Protein AF-A0A8S2ACT7-F1 (afdb_monomer_lite)

InterPro domains:
  IPR013120 Fatty acyl-CoA reductase-like, NAD-binding domain [PF07993] (32-99)
  IPR026055 Fatty acyl-CoA reductase [PTHR11011] (48-212)

Radius of gyration: 24.71 Å; chains: 1; bounding box: 54×41×82 Å

Foldseek 3Di:
DDDDPPNPDPDDPVVVVVVLVVLLVVCVVVVHDLVRSLVVLLVVLCPPPPPHADPPNDDDQDDVSCVLCCQLQQNAQAEEAAQADWDFDDTVSNVVSVVVSVCVVCPVPPDDDDDDDGDCVPHTDGNVCVQVVSQVCCCVVGDADPVRDGDHGDRHHYQNDPVSVVVCCCVPQVVVLVVLVVVCVVVVNPCVVVSVVSVVVSVVVVVVVVVD

Organism: Arabidopsis arenosa (NCBI:txid38785)

Secondary structure (DSSP, 8-state):
-PPPTT------HHHHHHHHHHHHHHHHHTT--HHHHHHHHHHHHTTTSSS-PPTT-SSS--THHHHHHHHHTT---EEE--SS-EE----HHHHHHHHHHHHHHTTT-SS-------STTTS-EEGGGHHHHHHHHHHHS--B-TTSPBPPP-PPEEE-SHHHHHHHHIIIIIHHHHHHHHHHHHTTTTTHHHHHHHHHHHHHHHHHHHT-

Structure (mmCIF, N/CA/C/O backbone):
data_AF-A0A8S2ACT7-F1
#
_entry.id   AF-A0A8S2ACT7-F1
#
loop_
_atom_site.group_PDB
_atom_site.id
_atom_site.type_symbol
_atom_site.label_atom_id
_atom_site.label_alt_id
_atom_site.label_comp_id
_atom_site.label_asym_id
_atom_site.label_entity_id
_atom_site.label_seq_id
_atom_site.pdbx_PDB_ins_code
_atom_site.Cartn_x
_atom_site.Cartn_y
_atom_site.Cartn_z
_atom_site.occupancy
_atom_site.B_iso_or_equiv
_atom_site.auth_seq_id
_atom_site.auth_comp_id
_atom_site.auth_asym_id
_atom_site.auth_atom_id
_atom_site.pdbx_PDB_model_num
ATOM 1 N N . MET A 1 1 ? 7.758 -26.211 -8.066 1.00 33.81 1 MET A N 1
ATOM 2 C CA . MET A 1 1 ? 6.866 -26.086 -9.235 1.00 33.81 1 MET A CA 1
ATOM 3 C C . MET A 1 1 ? 5.454 -26.239 -8.686 1.00 33.81 1 MET A C 1
ATOM 5 O O . MET A 1 1 ? 5.107 -27.336 -8.277 1.00 33.81 1 MET A O 1
ATOM 9 N N . GLY A 1 2 ? 4.752 -25.132 -8.438 1.00 33.03 2 GLY A N 1
ATOM 10 C CA . GLY A 1 2 ? 3.457 -25.137 -7.747 1.00 33.03 2 GLY A CA 1
ATOM 11 C C . GLY A 1 2 ? 2.327 -25.006 -8.756 1.00 33.03 2 GLY A C 1
ATOM 12 O O . GLY A 1 2 ? 2.261 -23.999 -9.454 1.00 33.03 2 GLY A O 1
ATOM 13 N N . GLU A 1 3 ? 1.473 -26.019 -8.852 1.00 30.95 3 GLU A N 1
ATOM 14 C CA . GLU A 1 3 ? 0.255 -25.952 -9.659 1.00 30.95 3 GLU A CA 1
ATOM 15 C C . GLU A 1 3 ? -0.737 -24.962 -9.035 1.00 30.95 3 GLU A C 1
ATOM 17 O O . GLU A 1 3 ? -0.930 -24.926 -7.816 1.00 30.95 3 GLU A O 1
ATOM 22 N N . THR A 1 4 ? -1.362 -24.130 -9.871 1.00 38.31 4 THR A N 1
ATOM 23 C CA . THR A 1 4 ? -2.418 -23.216 -9.429 1.00 38.31 4 THR A CA 1
ATOM 24 C C . THR A 1 4 ? -3.754 -23.960 -9.336 1.00 38.31 4 THR A C 1
ATOM 26 O O . THR A 1 4 ? -4.055 -24.843 -10.138 1.00 38.31 4 THR A O 1
ATOM 29 N N . LEU A 1 5 ? -4.586 -23.570 -8.364 1.00 36.56 5 LEU A N 1
ATOM 30 C CA . LEU A 1 5 ? -5.845 -24.236 -7.984 1.00 36.56 5 LEU A CA 1
ATOM 31 C C . LEU A 1 5 ? -6.911 -24.347 -9.095 1.00 36.56 5 LEU A C 1
ATOM 33 O O . LEU A 1 5 ? -7.912 -25.025 -8.888 1.00 36.56 5 LEU A O 1
ATOM 37 N N . ASN A 1 6 ? -6.709 -23.722 -10.259 1.00 40.00 6 ASN A N 1
ATOM 38 C CA . ASN A 1 6 ? -7.696 -23.678 -11.342 1.00 40.00 6 ASN A CA 1
ATOM 39 C C . ASN A 1 6 ? -7.199 -24.289 -12.667 1.00 40.00 6 ASN A C 1
ATOM 41 O O . ASN A 1 6 ? -7.844 -24.090 -13.693 1.00 40.00 6 ASN A O 1
ATOM 45 N N . GLY A 1 7 ? -6.056 -24.987 -12.689 1.00 38.34 7 GLY A N 1
ATOM 46 C CA . GLY A 1 7 ? -5.550 -25.638 -13.910 1.00 38.34 7 GLY A CA 1
ATOM 47 C C . GLY A 1 7 ? -5.117 -24.675 -15.026 1.00 38.34 7 GLY A C 1
ATOM 48 O O . GLY A 1 7 ? -4.840 -25.111 -16.141 1.00 38.34 7 GLY A O 1
ATOM 49 N N . ALA A 1 8 ? -5.036 -23.372 -14.744 1.00 42.50 8 ALA A N 1
ATOM 50 C CA . ALA A 1 8 ? -4.388 -22.416 -15.629 1.00 42.50 8 ALA A CA 1
ATOM 51 C C . ALA A 1 8 ? -2.869 -22.545 -15.453 1.00 42.50 8 ALA A C 1
ATOM 53 O O . ALA A 1 8 ? -2.352 -22.425 -14.338 1.00 42.50 8 ALA A O 1
ATOM 54 N N . ILE A 1 9 ? -2.164 -22.800 -16.557 1.00 44.06 9 ILE A N 1
ATOM 55 C CA . ILE A 1 9 ? -0.700 -22.811 -16.593 1.00 44.06 9 ILE A CA 1
ATOM 56 C C . ILE A 1 9 ? -0.255 -21.408 -16.164 1.00 44.06 9 ILE A C 1
ATOM 58 O O . ILE A 1 9 ? -0.590 -20.420 -16.816 1.00 44.06 9 ILE A O 1
ATOM 62 N N . GLY A 1 10 ? 0.398 -21.316 -15.003 1.00 46.50 10 GLY A N 1
ATOM 63 C CA . GLY A 1 10 ? 0.971 -20.060 -14.525 1.00 46.50 10 GLY A CA 1
ATOM 64 C C . GLY A 1 10 ? 2.044 -19.546 -15.486 1.00 46.50 10 GLY A C 1
ATOM 65 O O . GLY A 1 10 ? 2.438 -20.242 -16.417 1.00 46.50 10 GLY A O 1
ATOM 66 N N . LEU A 1 11 ? 2.537 -18.331 -15.249 1.00 46.66 11 LEU A N 1
ATOM 67 C CA . LEU A 1 11 ? 3.648 -17.768 -16.017 1.00 46.66 11 LEU A CA 1
ATOM 68 C C . LEU A 1 11 ? 4.866 -18.715 -15.966 1.00 46.66 11 LEU A C 1
ATOM 70 O O . LEU A 1 11 ? 5.521 -18.832 -14.929 1.00 46.66 11 LEU A O 1
ATOM 74 N N . ASP A 1 12 ? 5.164 -19.394 -17.075 1.00 58.91 12 ASP A N 1
ATOM 75 C CA . ASP A 1 12 ? 6.364 -20.217 -17.219 1.00 58.91 12 ASP A CA 1
ATOM 76 C C . ASP A 1 12 ? 7.504 -19.333 -17.726 1.00 58.91 12 ASP A C 1
ATOM 78 O O . ASP A 1 12 ? 7.608 -19.015 -18.911 1.00 58.91 12 ASP A O 1
ATOM 82 N N . ILE A 1 13 ? 8.372 -18.926 -16.799 1.00 52.50 13 ILE A N 1
ATOM 83 C CA . ILE A 1 13 ? 9.522 -18.060 -17.082 1.00 52.50 13 ILE A CA 1
ATOM 84 C C . ILE A 1 13 ? 10.432 -18.672 -18.155 1.00 52.50 13 ILE A C 1
ATOM 86 O O . ILE A 1 13 ? 10.977 -17.934 -18.973 1.00 52.50 13 ILE A O 1
ATOM 90 N N . ASN A 1 14 ? 10.585 -19.999 -18.194 1.00 57.84 14 ASN A N 1
ATOM 91 C CA . ASN A 1 14 ? 11.432 -20.652 -19.191 1.00 57.84 14 ASN A CA 1
ATOM 92 C C . ASN A 1 14 ? 10.778 -20.606 -20.574 1.00 57.84 14 ASN A C 1
ATOM 94 O O . ASN A 1 14 ? 11.461 -20.389 -21.576 1.00 57.84 14 ASN A O 1
ATOM 98 N N . GLN A 1 15 ? 9.456 -20.771 -20.635 1.00 63.03 15 GLN A N 1
ATOM 99 C CA . GLN A 1 15 ? 8.698 -20.626 -21.873 1.00 63.03 15 GLN A CA 1
ATOM 100 C C . GLN A 1 15 ? 8.729 -19.181 -22.384 1.00 63.03 15 GLN A C 1
ATOM 102 O O . GLN A 1 15 ? 8.994 -18.961 -23.563 1.00 63.03 15 GLN A O 1
ATOM 107 N N . GLU A 1 16 ? 8.539 -18.196 -21.507 1.00 58.12 16 GLU A N 1
ATOM 108 C CA . GLU A 1 16 ? 8.626 -16.774 -21.856 1.00 58.12 16 GLU A CA 1
ATOM 109 C C . GLU A 1 16 ? 10.036 -16.395 -22.327 1.00 58.12 16 GLU A C 1
ATOM 111 O O . GLU A 1 16 ? 10.191 -15.770 -23.374 1.00 58.12 16 GLU A O 1
ATOM 116 N N . GLN A 1 17 ? 11.088 -16.842 -21.629 1.00 60.53 17 GLN A N 1
ATOM 117 C CA . GLN A 1 17 ? 12.476 -16.641 -22.063 1.00 60.53 17 GLN A CA 1
ATOM 118 C C . GLN A 1 17 ? 12.753 -17.276 -23.427 1.00 60.53 17 GLN A C 1
ATOM 120 O O . GLN A 1 17 ? 13.429 -16.667 -24.262 1.00 60.53 17 GLN A O 1
ATOM 125 N N . LYS A 1 18 ? 12.218 -18.476 -23.679 1.00 69.75 18 LYS A N 1
ATOM 126 C CA . LYS A 1 18 ? 12.329 -19.143 -24.977 1.00 69.75 18 LYS A CA 1
ATOM 127 C C . LYS A 1 18 ? 11.644 -18.330 -26.078 1.00 69.75 18 LYS A C 1
ATOM 129 O O . LYS A 1 18 ? 12.279 -18.056 -27.089 1.00 69.75 18 LYS A O 1
ATOM 134 N N . LEU A 1 19 ? 10.411 -17.873 -25.861 1.00 68.06 19 LEU A N 1
ATOM 135 C CA . LEU A 1 19 ? 9.659 -17.062 -26.827 1.00 68.06 19 LEU A CA 1
ATOM 136 C C . LEU A 1 19 ? 10.341 -15.718 -27.119 1.00 68.06 19 LEU A C 1
ATOM 138 O O . LEU A 1 19 ? 10.434 -15.304 -28.274 1.00 68.06 19 LEU A O 1
ATOM 142 N N . VAL A 1 20 ? 10.868 -15.056 -26.086 1.00 69.69 20 VAL A N 1
ATOM 143 C CA . VAL A 1 20 ? 11.649 -13.816 -26.209 1.00 69.69 20 VAL A CA 1
ATOM 144 C C . VAL A 1 20 ? 12.922 -14.056 -27.026 1.00 69.69 20 VAL A C 1
ATOM 146 O O . VAL A 1 20 ? 13.238 -13.268 -27.918 1.00 69.69 20 VAL A O 1
ATOM 149 N N . SER A 1 21 ? 13.628 -15.160 -26.771 1.00 67.38 21 SER A N 1
ATOM 150 C CA . SER A 1 21 ? 14.865 -15.518 -27.480 1.00 67.38 21 SER A CA 1
ATOM 151 C C . SER A 1 21 ? 14.605 -15.896 -28.939 1.00 67.38 21 SER A C 1
ATOM 153 O O . SER A 1 21 ? 15.347 -15.483 -29.830 1.00 67.38 21 SER A O 1
ATOM 155 N N . GLU A 1 22 ? 13.526 -16.631 -29.208 1.00 78.88 22 GLU A N 1
ATOM 156 C CA . GLU A 1 22 ? 13.071 -16.964 -30.561 1.00 78.88 22 GLU A CA 1
ATOM 157 C C . GLU A 1 22 ? 12.669 -15.704 -31.328 1.00 78.88 22 GLU A C 1
ATOM 159 O O . GLU A 1 22 ? 13.089 -15.517 -32.470 1.00 78.88 22 GLU A O 1
ATOM 164 N N . LYS A 1 23 ? 11.919 -14.794 -30.695 1.00 75.25 23 LYS A N 1
ATOM 165 C CA . LYS A 1 23 ? 11.520 -13.528 -31.315 1.00 75.25 23 LYS A C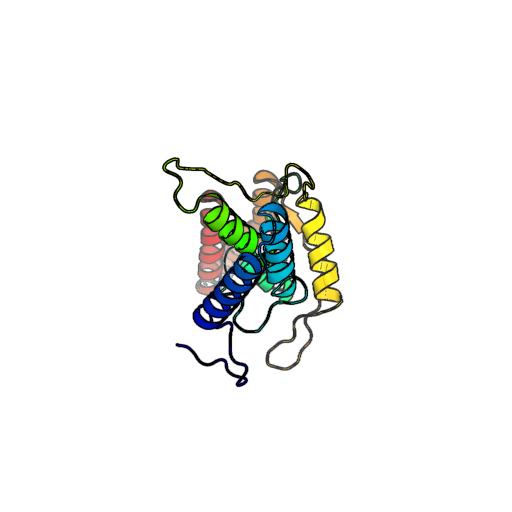A 1
ATOM 166 C C . LYS A 1 23 ? 12.726 -12.645 -31.623 1.00 75.25 23 LYS A C 1
ATOM 168 O O . LYS A 1 23 ? 12.796 -12.084 -32.716 1.00 75.25 23 LYS A O 1
ATOM 173 N N . LEU A 1 24 ? 13.683 -12.556 -30.701 1.00 75.62 24 LEU A N 1
ATOM 174 C CA . LEU A 1 24 ? 14.936 -11.834 -30.907 1.00 75.62 24 LEU A CA 1
ATOM 175 C C . LEU A 1 24 ? 15.740 -12.438 -32.067 1.00 75.62 24 LEU A C 1
ATOM 177 O O . LEU A 1 24 ? 16.156 -11.705 -32.962 1.00 75.62 24 LEU A O 1
ATOM 181 N N . SER A 1 25 ? 15.877 -13.765 -32.100 1.00 78.75 25 SER A N 1
ATOM 182 C CA . SER A 1 25 ? 16.589 -14.484 -33.166 1.00 78.75 25 SER A CA 1
ATOM 183 C C . SER A 1 25 ? 15.931 -14.280 -34.531 1.00 78.75 25 SER A C 1
ATOM 185 O O . SER A 1 25 ? 16.618 -14.057 -35.523 1.00 78.75 25 SER A O 1
ATOM 187 N N . GLN A 1 26 ? 14.595 -14.290 -34.595 1.00 82.12 26 GLN A N 1
ATOM 188 C CA . GLN A 1 26 ? 13.848 -13.996 -35.822 1.00 82.12 26 GLN A CA 1
ATOM 189 C C . GLN A 1 26 ? 14.099 -12.570 -36.317 1.00 82.12 26 GLN A C 1
ATOM 191 O O . GLN A 1 26 ? 14.347 -12.367 -37.502 1.00 82.12 26 GLN A O 1
ATOM 196 N N . LEU A 1 27 ? 14.052 -11.586 -35.415 1.00 76.88 27 LEU A N 1
ATOM 197 C CA . LEU A 1 27 ? 14.277 -10.183 -35.762 1.00 76.88 27 LEU A CA 1
ATOM 198 C C . LEU A 1 27 ? 15.715 -9.947 -36.257 1.00 76.88 27 LEU A C 1
ATOM 200 O O . LEU A 1 27 ? 15.925 -9.222 -37.232 1.00 76.88 27 LEU A O 1
ATOM 204 N N . GLN A 1 28 ? 16.693 -10.616 -35.644 1.00 78.44 28 GLN A N 1
ATOM 205 C CA . GLN A 1 28 ? 18.084 -10.614 -36.101 1.00 78.44 28 GLN A CA 1
ATOM 206 C C . GLN A 1 28 ? 18.239 -11.292 -37.471 1.00 78.44 28 GLN A C 1
ATOM 208 O O . GLN A 1 28 ? 18.908 -10.745 -38.346 1.00 78.44 28 GLN A O 1
ATOM 213 N N . ALA A 1 29 ? 17.574 -12.430 -37.699 1.00 83.44 29 ALA A N 1
ATOM 214 C CA . ALA A 1 29 ? 17.610 -13.152 -38.973 1.00 83.44 29 ALA A CA 1
ATOM 215 C C . ALA A 1 29 ? 16.989 -12.358 -40.136 1.00 83.44 29 ALA A C 1
ATOM 217 O O . ALA A 1 29 ? 17.409 -12.511 -41.279 1.00 83.44 29 ALA A O 1
ATOM 218 N N . THR A 1 30 ? 16.033 -11.468 -39.857 1.00 81.81 30 THR A N 1
ATOM 219 C CA . THR A 1 30 ? 15.48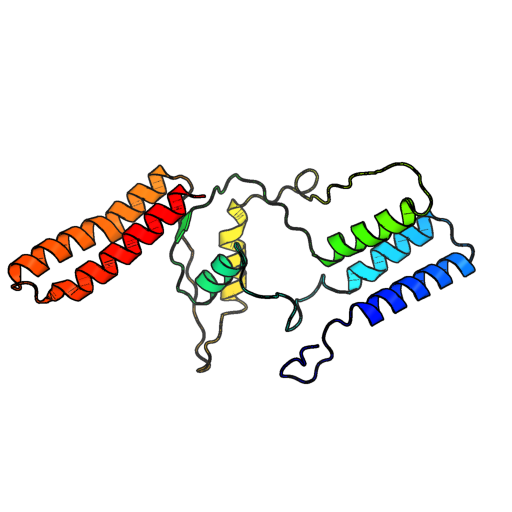3 -10.536 -40.856 1.00 81.81 30 THR A CA 1
ATOM 220 C C . THR A 1 30 ? 16.395 -9.350 -41.191 1.00 81.81 30 THR A C 1
ATOM 222 O O . THR A 1 30 ? 16.015 -8.513 -42.005 1.00 81.81 30 THR A O 1
ATOM 225 N N . GLY A 1 31 ? 17.583 -9.247 -40.581 1.00 81.25 31 GLY A N 1
ATOM 226 C CA . GLY A 1 31 ? 18.493 -8.117 -40.790 1.00 81.25 31 GLY A CA 1
ATOM 227 C C . GLY A 1 31 ? 17.929 -6.790 -40.274 1.00 81.25 31 GLY A C 1
ATOM 228 O O . GLY A 1 31 ? 18.289 -5.729 -40.781 1.00 81.25 31 GLY A O 1
ATOM 229 N N . ALA A 1 32 ? 17.009 -6.839 -39.304 1.00 80.25 32 ALA A N 1
ATOM 230 C CA . ALA A 1 32 ? 16.376 -5.646 -38.763 1.00 80.25 32 ALA A CA 1
ATOM 231 C C . ALA A 1 32 ? 17.415 -4.745 -38.081 1.00 80.25 32 ALA A C 1
ATOM 233 O O . ALA A 1 32 ? 18.325 -5.219 -37.398 1.00 80.25 32 ALA A O 1
ATOM 234 N N . LEU A 1 33 ? 17.257 -3.429 -38.238 1.00 83.75 33 LEU A N 1
ATOM 235 C CA . LEU A 1 33 ? 18.121 -2.458 -37.573 1.00 83.75 33 LEU A CA 1
ATOM 236 C C . LEU A 1 33 ? 18.007 -2.606 -36.040 1.00 83.75 33 LEU A C 1
ATOM 238 O O . LEU A 1 33 ? 16.913 -2.887 -35.539 1.00 83.75 33 LEU A O 1
ATOM 242 N N . PRO A 1 34 ? 19.085 -2.364 -35.269 1.00 74.06 34 PRO A N 1
ATOM 243 C CA . PRO A 1 34 ? 19.072 -2.482 -33.804 1.00 74.06 34 PRO A CA 1
ATOM 244 C C . PRO A 1 34 ? 17.948 -1.684 -33.123 1.00 74.06 34 PRO A C 1
ATOM 246 O O . PRO A 1 34 ? 17.371 -2.119 -32.123 1.00 74.06 34 PRO A O 1
ATOM 249 N N . GLU A 1 35 ? 17.586 -0.538 -33.697 1.00 71.19 35 GLU A N 1
ATOM 250 C CA . GLU A 1 35 ? 16.484 0.317 -33.249 1.00 71.19 35 GLU A CA 1
ATOM 251 C C . GLU A 1 35 ? 15.116 -0.360 -33.434 1.00 71.19 35 GLU A C 1
ATOM 253 O O . GLU A 1 35 ? 14.273 -0.327 -32.538 1.00 71.19 35 GLU A O 1
ATOM 258 N N . THR A 1 36 ? 14.918 -1.051 -34.560 1.00 76.75 36 THR A N 1
ATOM 259 C CA . THR A 1 36 ? 13.708 -1.825 -34.867 1.00 76.75 36 THR A CA 1
ATOM 260 C C . THR A 1 36 ? 13.580 -3.045 -33.960 1.00 76.75 36 THR A C 1
ATOM 262 O O . THR A 1 36 ? 12.490 -3.325 -33.461 1.00 76.75 36 THR A O 1
ATOM 265 N N . ILE A 1 37 ? 14.692 -3.737 -33.689 1.00 74.75 37 ILE A N 1
ATOM 266 C CA . ILE A 1 37 ? 14.736 -4.851 -32.731 1.00 74.75 37 ILE A CA 1
ATOM 267 C C . ILE A 1 37 ? 14.347 -4.346 -31.338 1.00 74.75 37 ILE A C 1
ATOM 269 O O . ILE A 1 37 ? 13.475 -4.915 -30.685 1.00 74.75 37 ILE A O 1
ATOM 273 N N . THR A 1 38 ? 14.933 -3.227 -30.912 1.00 68.25 38 THR A N 1
ATOM 274 C CA . THR A 1 38 ? 14.641 -2.601 -29.618 1.00 68.25 38 THR A CA 1
ATOM 275 C C . THR A 1 38 ? 13.169 -2.213 -29.491 1.00 68.25 38 THR A C 1
ATOM 277 O O . THR A 1 38 ? 12.555 -2.464 -28.454 1.00 68.25 38 THR A O 1
ATOM 280 N N . GLN A 1 39 ? 12.579 -1.624 -30.533 1.00 69.75 39 GLN A N 1
ATOM 281 C CA . GLN A 1 39 ? 11.171 -1.230 -30.526 1.00 69.75 39 GLN A CA 1
ATOM 282 C C . GLN A 1 39 ? 10.235 -2.447 -30.487 1.00 69.75 39 GLN A C 1
ATOM 284 O O . GLN A 1 39 ? 9.325 -2.492 -29.663 1.00 69.75 39 GLN A O 1
ATOM 289 N N . ALA A 1 40 ? 10.499 -3.472 -31.299 1.00 71.94 40 ALA A N 1
ATOM 290 C CA . ALA A 1 40 ? 9.688 -4.688 -31.332 1.00 71.94 40 ALA A CA 1
ATOM 291 C C . ALA A 1 40 ? 9.722 -5.462 -30.001 1.00 71.94 40 ALA A C 1
ATOM 293 O O . ALA A 1 40 ? 8.707 -6.018 -29.582 1.00 71.94 40 ALA A O 1
ATOM 294 N N . MET A 1 41 ? 10.868 -5.474 -29.314 1.00 67.00 41 MET A N 1
ATOM 295 C CA . MET A 1 41 ? 11.017 -6.116 -28.002 1.00 67.00 41 MET A CA 1
ATOM 296 C C . MET A 1 41 ? 10.288 -5.347 -26.893 1.00 67.00 41 MET A C 1
ATOM 298 O O . MET A 1 41 ? 9.671 -5.966 -26.027 1.00 67.00 41 MET A O 1
ATOM 302 N N . LYS A 1 42 ? 10.280 -4.007 -26.945 1.00 62.41 42 LYS A N 1
ATOM 303 C CA . LYS A 1 42 ? 9.463 -3.173 -26.044 1.00 62.41 42 LYS A CA 1
ATOM 304 C C . LYS A 1 42 ? 7.971 -3.447 -26.220 1.00 62.41 42 LYS A C 1
ATOM 306 O O . LYS A 1 42 ? 7.259 -3.624 -25.234 1.00 62.41 42 LYS A O 1
ATOM 311 N N . ASP A 1 43 ? 7.512 -3.517 -27.467 1.00 63.44 43 ASP A N 1
ATOM 312 C CA . ASP A 1 43 ? 6.108 -3.775 -27.796 1.00 63.44 43 ASP A CA 1
ATOM 313 C C . ASP A 1 43 ? 5.667 -5.192 -27.404 1.00 63.44 43 ASP A C 1
ATOM 315 O O . ASP A 1 43 ? 4.490 -5.410 -27.114 1.00 63.44 43 ASP A O 1
ATOM 319 N N . TYR A 1 44 ? 6.592 -6.158 -27.389 1.00 62.94 44 TYR A N 1
ATOM 320 C CA . TYR A 1 44 ? 6.299 -7.546 -27.042 1.00 62.94 44 TYR A CA 1
ATOM 321 C C . TYR A 1 44 ? 5.895 -7.700 -25.574 1.00 62.94 44 TYR A C 1
ATOM 323 O O . TYR A 1 44 ? 4.784 -8.158 -25.307 1.00 62.94 44 TYR A O 1
ATOM 331 N N . GLY A 1 45 ? 6.718 -7.277 -24.609 1.00 53.88 45 GLY A N 1
ATOM 332 C CA . GLY A 1 45 ? 6.322 -7.477 -23.212 1.00 53.88 45 GLY A CA 1
ATOM 333 C C . GLY A 1 45 ? 5.276 -6.481 -22.714 1.00 53.88 45 GLY A C 1
ATOM 334 O O . GLY A 1 45 ? 4.582 -6.801 -21.760 1.00 53.88 45 GLY A O 1
ATOM 335 N N . LEU A 1 46 ? 5.043 -5.351 -23.408 1.00 49.75 46 LEU A N 1
ATOM 336 C CA . LEU A 1 46 ? 3.882 -4.466 -23.166 1.00 49.75 46 LEU A CA 1
ATOM 337 C C . LEU A 1 46 ? 2.536 -5.213 -23.251 1.00 49.75 46 LEU A C 1
ATOM 339 O O . LEU A 1 46 ? 1.524 -4.747 -22.733 1.00 49.75 46 LEU A O 1
ATOM 343 N N . ARG A 1 47 ? 2.500 -6.363 -23.935 1.00 46.22 47 ARG A N 1
ATOM 344 C CA . ARG A 1 47 ? 1.288 -7.174 -24.099 1.00 46.22 47 ARG A CA 1
ATOM 345 C C . ARG A 1 47 ? 1.019 -8.118 -22.925 1.00 46.22 47 ARG A C 1
ATOM 347 O O . ARG A 1 47 ? -0.086 -8.648 -22.864 1.00 46.22 47 ARG A O 1
ATOM 354 N N . SER A 1 48 ? 1.980 -8.341 -22.025 1.00 48.84 48 SER A N 1
ATOM 355 C CA . SER A 1 48 ? 1.938 -9.479 -21.097 1.00 48.84 48 SER A CA 1
ATOM 356 C C . SER A 1 48 ? 1.238 -9.183 -19.759 1.00 48.84 48 SER A C 1
ATOM 358 O O . SER A 1 48 ? 0.577 -10.075 -19.235 1.00 48.84 48 SER A O 1
ATOM 360 N N . THR A 1 49 ? 1.285 -7.954 -19.204 1.00 50.53 49 THR A N 1
ATOM 361 C CA . THR A 1 49 ? 0.675 -7.694 -17.870 1.00 50.53 49 THR A CA 1
ATOM 362 C C . THR A 1 49 ? -0.047 -6.352 -17.689 1.00 50.53 49 THR A C 1
ATOM 364 O O . THR A 1 49 ? -0.747 -6.177 -16.693 1.00 50.53 49 THR A O 1
ATOM 367 N N . PHE A 1 50 ? 0.008 -5.436 -18.661 1.00 51.28 50 PHE A N 1
ATOM 368 C CA . PHE A 1 50 ? -0.629 -4.114 -18.571 1.00 51.28 50 PHE A CA 1
ATOM 369 C C . PHE A 1 50 ? -2.153 -4.120 -18.319 1.00 51.28 50 PHE A C 1
ATOM 371 O O . PHE A 1 50 ? -2.689 -3.133 -17.816 1.00 51.28 50 PHE A O 1
ATOM 378 N N . LYS A 1 51 ? -2.881 -5.189 -18.681 1.00 53.06 51 LYS A N 1
ATOM 379 C CA . LYS A 1 51 ? -4.355 -5.200 -18.620 1.00 53.06 51 LYS A CA 1
ATOM 380 C C . LYS A 1 51 ? -4.933 -5.624 -17.269 1.00 53.06 51 LYS A C 1
ATOM 382 O O . LYS A 1 51 ? -5.674 -4.835 -16.697 1.00 53.06 51 LYS A O 1
ATOM 387 N N . GLU A 1 52 ? -4.639 -6.825 -16.767 1.00 54.69 52 GLU A N 1
ATOM 388 C CA . GLU A 1 52 ? -5.102 -7.296 -15.449 1.00 54.69 52 GLU A CA 1
ATOM 389 C C . GLU A 1 52 ? -4.128 -8.345 -14.869 1.00 54.69 52 GLU A C 1
ATOM 391 O O . GLU A 1 52 ? -3.594 -9.158 -15.627 1.00 54.69 52 GLU A O 1
ATOM 396 N N . PRO A 1 53 ? -3.886 -8.355 -13.542 1.00 62.16 53 PRO A N 1
ATOM 397 C CA . PRO A 1 53 ? -3.055 -9.372 -12.901 1.00 62.16 53 PRO A CA 1
ATOM 398 C C . PRO A 1 53 ? -3.729 -10.751 -12.964 1.00 62.16 53 PRO A C 1
ATOM 400 O O . PRO A 1 53 ? -4.939 -10.869 -12.773 1.00 62.16 53 PRO A O 1
ATOM 403 N N . PHE A 1 54 ? -2.947 -11.808 -13.184 1.00 65.19 54 PHE A N 1
ATOM 404 C CA . PHE A 1 54 ? -3.431 -13.192 -13.188 1.00 65.19 54 PHE A CA 1
ATOM 405 C C . PHE A 1 54 ? -3.247 -13.873 -11.815 1.00 65.19 54 PHE A C 1
ATOM 407 O O . PHE A 1 54 ? -2.423 -13.435 -11.006 1.00 65.19 54 PHE A O 1
ATOM 414 N N . PRO A 1 55 ? -3.997 -14.949 -11.500 1.00 63.94 55 PRO A N 1
ATOM 415 C CA . PRO A 1 55 ? -3.806 -15.698 -10.258 1.00 63.94 55 PRO A CA 1
ATOM 416 C C . PRO A 1 55 ? -2.353 -16.167 -10.083 1.00 63.94 55 PRO A C 1
ATOM 418 O O . PRO A 1 55 ? -1.783 -16.771 -10.986 1.00 63.94 55 PRO A O 1
ATOM 421 N N . GLY A 1 56 ? -1.758 -15.897 -8.918 1.00 68.25 56 GLY A N 1
ATOM 422 C CA . GLY A 1 56 ? -0.345 -16.198 -8.642 1.00 68.25 56 GLY A CA 1
ATOM 423 C C . GLY A 1 56 ? 0.640 -15.087 -9.027 1.00 68.25 56 GLY A C 1
ATOM 424 O O . GLY A 1 56 ? 1.833 -15.244 -8.796 1.00 68.25 56 GLY A O 1
ATOM 425 N N . TRP A 1 57 ? 0.155 -13.957 -9.555 1.00 67.75 57 TRP A N 1
ATOM 426 C CA . TRP A 1 57 ? 0.968 -12.783 -9.897 1.00 67.75 57 TRP A CA 1
ATOM 427 C C . TRP A 1 57 ? 1.770 -12.212 -8.718 1.00 67.75 57 TRP A C 1
ATOM 429 O O . TRP A 1 57 ? 2.918 -11.807 -8.885 1.00 67.75 57 TRP A O 1
ATOM 439 N N . THR A 1 58 ? 1.180 -12.179 -7.522 1.00 67.81 58 THR A N 1
ATOM 440 C CA . THR A 1 58 ? 1.868 -11.739 -6.307 1.00 67.81 58 THR A CA 1
ATOM 441 C C . THR A 1 58 ? 2.226 -12.928 -5.428 1.00 67.81 58 THR A C 1
ATOM 443 O O . THR A 1 58 ? 1.367 -13.692 -4.983 1.00 67.81 58 THR A O 1
ATOM 446 N N . GLU A 1 59 ? 3.514 -13.061 -5.120 1.00 71.19 59 GLU A N 1
ATOM 447 C CA . GLU A 1 59 ? 3.976 -13.970 -4.077 1.00 71.19 59 GLU A CA 1
ATOM 448 C C . GLU A 1 59 ? 3.885 -13.251 -2.723 1.00 71.19 59 GLU A C 1
ATOM 450 O O . GLU A 1 59 ? 4.775 -12.488 -2.323 1.00 71.19 59 GLU A O 1
ATOM 455 N N . GLY A 1 60 ? 2.746 -13.449 -2.056 1.00 74.88 60 GLY A N 1
ATOM 456 C CA . GLY A 1 60 ? 2.456 -12.921 -0.724 1.00 74.88 60 GLY A CA 1
ATOM 457 C C . GLY A 1 60 ? 1.867 -11.508 -0.697 1.00 74.88 60 GLY A C 1
ATOM 458 O O . GLY A 1 60 ? 1.511 -10.929 -1.718 1.00 74.88 60 GLY A O 1
ATOM 459 N N . ILE A 1 61 ? 1.734 -10.980 0.522 1.00 78.25 61 ILE A N 1
ATOM 460 C CA . ILE A 1 61 ? 1.241 -9.629 0.811 1.00 78.25 61 ILE A CA 1
ATOM 461 C C . ILE A 1 61 ? 2.419 -8.841 1.384 1.00 78.25 61 ILE A C 1
ATOM 463 O O . ILE A 1 61 ? 2.872 -9.148 2.490 1.00 78.25 61 ILE A O 1
ATOM 467 N N . ARG A 1 62 ? 2.925 -7.841 0.655 1.00 78.50 62 ARG A N 1
ATOM 468 C CA . ARG A 1 62 ? 4.063 -7.016 1.088 1.00 78.50 62 ARG A CA 1
ATOM 469 C C . ARG A 1 62 ? 3.738 -5.529 1.034 1.00 78.50 62 ARG A C 1
ATOM 471 O O . ARG A 1 62 ? 3.173 -5.046 0.064 1.00 78.50 62 ARG A O 1
ATOM 478 N N . THR A 1 63 ? 4.124 -4.800 2.082 1.00 79.88 63 THR A N 1
ATOM 479 C CA . THR A 1 63 ? 4.054 -3.329 2.179 1.00 79.88 63 THR A CA 1
ATOM 480 C C . THR A 1 63 ? 2.727 -2.751 1.663 1.00 79.88 63 THR A C 1
ATOM 482 O O . THR A 1 63 ? 1.727 -2.803 2.380 1.00 79.88 63 THR A O 1
ATOM 485 N N . ILE A 1 64 ? 2.677 -2.257 0.420 1.00 82.56 64 ILE A N 1
ATOM 486 C CA . ILE A 1 64 ? 1.486 -1.647 -0.186 1.00 82.56 64 ILE A CA 1
ATOM 487 C C . ILE A 1 64 ? 0.323 -2.636 -0.346 1.00 82.56 64 ILE A C 1
ATOM 489 O O . ILE A 1 64 ? -0.833 -2.256 -0.159 1.00 82.56 64 ILE A O 1
ATOM 493 N N . ASP A 1 65 ? 0.610 -3.919 -0.576 1.00 84.38 65 ASP A N 1
ATOM 494 C CA . ASP A 1 65 ? -0.415 -4.959 -0.684 1.00 84.38 65 ASP A CA 1
ATOM 495 C C . ASP A 1 65 ? -1.171 -5.106 0.637 1.00 84.38 65 ASP A C 1
ATOM 497 O O . ASP A 1 65 ? -2.374 -5.357 0.649 1.00 84.38 65 ASP A O 1
ATOM 501 N N . SER A 1 66 ? -0.481 -4.920 1.770 1.00 86.25 66 SER A N 1
ATOM 502 C CA . SER A 1 66 ? -1.104 -5.020 3.093 1.00 86.25 66 SER A CA 1
ATOM 503 C C . SER A 1 66 ? -2.095 -3.883 3.335 1.00 86.25 66 SER A C 1
ATOM 505 O O . SER A 1 66 ? -3.167 -4.115 3.899 1.00 86.25 66 SER A O 1
ATOM 507 N N . LEU A 1 67 ? -1.790 -2.683 2.825 1.00 88.75 67 LEU A N 1
ATOM 508 C CA . LEU A 1 67 ? -2.701 -1.542 2.843 1.00 88.75 67 LEU A CA 1
ATOM 509 C C . LEU A 1 67 ? -3.907 -1.809 1.941 1.00 88.75 67 LEU A C 1
ATOM 511 O O . LEU A 1 67 ? -5.042 -1.628 2.378 1.00 88.75 67 LEU A O 1
ATOM 515 N N . ALA A 1 68 ? -3.681 -2.310 0.723 1.00 89.94 68 ALA A N 1
ATOM 516 C CA . ALA A 1 68 ? -4.752 -2.637 -0.216 1.00 89.94 68 ALA A CA 1
ATOM 517 C C . ALA A 1 68 ? -5.687 -3.733 0.325 1.00 89.94 68 ALA A C 1
ATOM 519 O O . ALA A 1 68 ? -6.906 -3.575 0.284 1.00 89.94 68 ALA A O 1
ATOM 520 N N . VAL A 1 69 ? -5.141 -4.814 0.891 1.00 90.75 69 VAL A N 1
ATOM 521 C CA . VAL A 1 69 ? -5.922 -5.902 1.502 1.00 90.75 69 VAL A CA 1
ATOM 522 C C . VAL A 1 69 ? -6.642 -5.418 2.758 1.00 90.75 69 VAL A C 1
ATOM 524 O O . VAL A 1 69 ? -7.830 -5.695 2.935 1.00 90.75 69 VAL A O 1
ATOM 527 N N . GLY A 1 70 ? -5.962 -4.675 3.633 1.00 92.06 70 GLY A N 1
ATOM 528 C CA . GLY A 1 70 ? -6.568 -4.110 4.837 1.00 92.06 70 GLY A CA 1
ATOM 529 C C . GLY A 1 70 ? -7.745 -3.194 4.504 1.00 92.06 70 GLY A C 1
ATOM 530 O O . GLY A 1 70 ? -8.810 -3.311 5.111 1.00 92.06 70 GLY A O 1
ATOM 531 N N . TYR A 1 71 ? -7.579 -2.337 3.498 1.00 93.81 71 TYR A N 1
ATOM 532 C CA . TYR A 1 71 ? -8.621 -1.437 3.023 1.00 93.81 71 TYR A CA 1
ATOM 533 C C . TYR A 1 71 ? -9.767 -2.183 2.334 1.00 93.81 71 TYR A C 1
ATOM 535 O O . TYR A 1 71 ? -10.918 -2.037 2.739 1.00 93.81 71 TYR A O 1
ATOM 543 N N . GLY A 1 72 ? -9.464 -3.049 1.363 1.00 93.31 72 GLY A N 1
ATOM 544 C CA . GLY A 1 72 ? -10.464 -3.816 0.618 1.00 93.31 72 GLY A CA 1
ATOM 545 C C . GLY A 1 72 ? -11.308 -4.732 1.504 1.00 93.31 72 GLY A C 1
ATOM 546 O O . GLY A 1 72 ? -12.508 -4.868 1.291 1.00 93.31 72 GLY A O 1
ATOM 547 N N . THR A 1 73 ? -10.713 -5.305 2.554 1.00 93.56 73 THR A N 1
ATOM 548 C CA . THR A 1 73 ? -11.435 -6.113 3.554 1.00 93.56 73 THR A CA 1
ATOM 549 C C . THR A 1 73 ? -12.178 -5.282 4.607 1.00 93.56 73 THR A C 1
ATOM 551 O O . THR A 1 73 ? -12.822 -5.855 5.487 1.00 93.56 73 THR A O 1
ATOM 554 N N . GLY A 1 74 ? -12.112 -3.948 4.536 1.00 91.00 74 GLY A N 1
ATOM 555 C CA . GLY A 1 74 ? -12.786 -3.024 5.452 1.00 91.00 74 GLY A CA 1
ATOM 556 C C . GLY A 1 74 ? -12.168 -2.956 6.852 1.00 91.00 74 GLY A C 1
ATOM 557 O O . GLY A 1 74 ? -12.805 -2.460 7.777 1.00 91.00 74 GLY A O 1
ATOM 558 N N . LYS A 1 75 ? -10.950 -3.477 7.036 1.00 90.00 75 LYS A N 1
ATOM 559 C CA . LYS A 1 75 ? -10.248 -3.515 8.331 1.00 90.00 75 LYS A CA 1
ATOM 560 C C . LYS A 1 75 ? -9.355 -2.298 8.569 1.00 90.00 75 LYS A C 1
ATOM 562 O O . LYS A 1 75 ? -9.005 -2.032 9.715 1.00 90.00 75 LYS A O 1
ATOM 567 N N . LEU A 1 76 ? -8.968 -1.589 7.511 1.00 89.25 76 LEU A N 1
ATOM 568 C CA . LEU A 1 76 ? -8.135 -0.392 7.586 1.00 89.25 76 LEU A CA 1
ATOM 569 C C . LEU A 1 76 ? -9.013 0.863 7.582 1.00 89.25 76 LEU A C 1
ATOM 571 O O . LEU A 1 76 ? -9.624 1.193 6.569 1.00 89.25 76 LEU A O 1
ATOM 575 N N . THR A 1 77 ? -9.060 1.561 8.715 1.00 82.06 77 THR A N 1
ATOM 576 C CA . THR A 1 77 ? -9.850 2.792 8.889 1.00 82.06 77 THR A CA 1
ATOM 577 C C . THR A 1 77 ? -9.028 4.064 8.695 1.00 82.06 77 THR A C 1
ATOM 579 O O . THR A 1 77 ? -9.574 5.094 8.315 1.00 82.06 77 THR A O 1
ATOM 582 N N . CYS A 1 78 ? -7.717 3.996 8.926 1.00 88.06 78 CYS A N 1
ATOM 583 C CA . CYS A 1 78 ? -6.776 5.083 8.684 1.00 88.06 78 CYS A CA 1
ATOM 584 C C . CYS A 1 78 ? -5.390 4.526 8.349 1.00 88.06 78 CYS A C 1
ATOM 586 O O . CYS A 1 78 ? -5.069 3.402 8.744 1.00 88.06 78 CYS A O 1
ATOM 588 N N . PHE A 1 79 ? -4.535 5.324 7.715 1.00 87.62 79 PHE A N 1
ATOM 589 C CA . PHE A 1 79 ? -3.111 5.008 7.597 1.00 87.62 79 PHE A CA 1
ATOM 590 C C . PHE A 1 79 ? -2.240 6.265 7.673 1.00 87.62 79 PHE A C 1
ATOM 592 O O . PHE A 1 79 ? -2.691 7.366 7.370 1.00 87.62 79 PHE A O 1
ATOM 599 N N . LEU A 1 80 ? -0.993 6.092 8.108 1.00 89.00 80 LEU A N 1
ATOM 600 C CA . LEU A 1 80 ? 0.024 7.139 8.108 1.00 89.00 80 LEU A CA 1
ATOM 601 C C . LEU A 1 80 ? 0.709 7.172 6.740 1.00 89.00 80 LEU A C 1
ATOM 603 O O . LEU A 1 80 ? 1.164 6.135 6.260 1.00 89.00 80 LEU A O 1
ATOM 607 N N . GLY A 1 81 ? 0.782 8.343 6.115 1.00 88.38 81 GLY A N 1
ATOM 608 C CA . GLY A 1 81 ? 1.454 8.489 4.828 1.00 88.38 81 GLY A CA 1
ATOM 609 C C . GLY A 1 81 ? 1.579 9.939 4.386 1.00 88.38 81 GLY A C 1
ATOM 610 O O . GLY A 1 81 ? 0.656 10.731 4.561 1.00 88.38 81 GLY A O 1
ATOM 611 N N . ASP A 1 82 ? 2.716 10.280 3.784 1.00 89.75 82 ASP A N 1
ATOM 612 C CA . ASP A 1 82 ? 2.915 11.597 3.185 1.00 89.75 82 ASP A CA 1
ATOM 613 C C . ASP A 1 82 ? 2.155 11.689 1.854 1.00 89.75 82 ASP A C 1
ATOM 615 O O . ASP A 1 82 ? 2.470 10.998 0.882 1.00 89.75 82 ASP A O 1
ATOM 619 N N . LEU A 1 83 ? 1.140 12.553 1.822 1.00 89.94 83 LEU A N 1
ATOM 620 C CA . LEU A 1 83 ? 0.313 12.814 0.642 1.00 89.94 83 LEU A CA 1
ATOM 621 C C . LEU A 1 83 ? 1.061 13.619 -0.434 1.00 89.94 83 LEU A C 1
ATOM 623 O O . LEU A 1 83 ? 0.703 13.541 -1.611 1.00 89.94 83 LEU A O 1
ATOM 627 N N . ASN A 1 84 ? 2.101 14.362 -0.050 1.00 91.44 84 ASN A N 1
ATOM 628 C CA . AS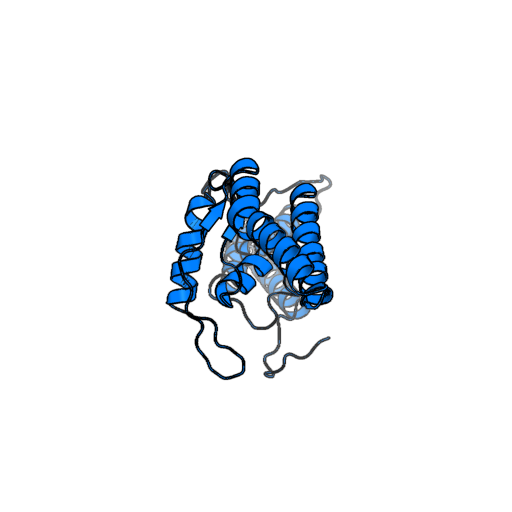N A 1 84 ? 2.921 15.147 -0.970 1.00 91.44 84 ASN A CA 1
ATOM 629 C C . ASN A 1 84 ? 4.048 14.326 -1.598 1.00 91.44 84 ASN A C 1
ATOM 631 O O . ASN A 1 84 ? 4.596 14.745 -2.621 1.00 91.44 84 ASN A O 1
ATOM 635 N N . ALA A 1 85 ? 4.380 13.173 -1.014 1.00 90.88 85 ALA A N 1
ATOM 636 C CA . ALA A 1 85 ? 5.397 12.291 -1.555 1.00 90.88 85 ALA A CA 1
ATOM 637 C C . ALA A 1 85 ? 5.019 11.808 -2.965 1.00 90.88 85 ALA A C 1
ATOM 639 O O . ALA A 1 85 ? 3.853 11.535 -3.282 1.00 90.88 85 ALA A O 1
ATOM 640 N N . ILE A 1 86 ? 6.042 11.731 -3.815 1.00 92.31 86 ILE A N 1
ATOM 641 C CA . ILE A 1 86 ? 5.946 11.218 -5.178 1.00 92.31 86 ILE A CA 1
ATOM 642 C C . ILE A 1 86 ? 6.317 9.741 -5.130 1.00 92.31 86 ILE A C 1
ATOM 644 O O . ILE A 1 86 ? 7.401 9.396 -4.663 1.00 92.31 86 ILE A O 1
ATOM 648 N N . SER A 1 87 ? 5.428 8.888 -5.627 1.00 89.06 87 SER A N 1
ATOM 649 C CA . SER A 1 87 ? 5.676 7.453 -5.739 1.00 89.06 87 SER A CA 1
ATOM 650 C C . SER A 1 87 ? 5.870 7.055 -7.189 1.00 89.06 87 SER A C 1
ATOM 652 O O . SER A 1 87 ? 5.140 7.503 -8.074 1.00 89.06 87 SER A O 1
ATOM 654 N N . ASP A 1 88 ? 6.826 6.164 -7.421 1.00 89.00 88 ASP A N 1
ATOM 655 C CA . ASP A 1 88 ? 7.000 5.523 -8.712 1.00 89.00 88 ASP A CA 1
ATOM 656 C C . ASP A 1 88 ? 6.052 4.332 -8.848 1.00 89.00 88 ASP A C 1
ATOM 658 O O . ASP A 1 88 ? 6.171 3.332 -8.142 1.00 89.00 88 ASP A O 1
ATOM 662 N N . VAL A 1 89 ? 5.088 4.455 -9.763 1.00 84.31 89 VAL A N 1
ATOM 663 C CA . VAL A 1 89 ? 4.125 3.396 -10.084 1.00 84.31 89 VAL A CA 1
ATOM 664 C C . VAL A 1 89 ? 4.387 2.952 -11.512 1.00 84.31 89 VAL A C 1
ATOM 666 O O . VAL A 1 89 ? 3.959 3.597 -12.469 1.00 84.31 89 VAL A O 1
ATOM 669 N N . ILE A 1 90 ? 5.129 1.856 -11.651 1.00 82.31 90 ILE A N 1
ATOM 670 C CA . ILE A 1 90 ? 5.537 1.323 -12.949 1.00 82.31 90 ILE A CA 1
ATOM 671 C C . ILE A 1 90 ? 4.959 -0.086 -13.097 1.00 82.31 90 ILE A C 1
ATOM 673 O O . ILE A 1 90 ? 5.199 -0.930 -12.230 1.00 82.31 90 ILE A O 1
ATOM 677 N N . PRO A 1 91 ? 4.207 -0.361 -14.175 1.00 79.12 91 PRO A N 1
ATOM 678 C CA . PRO A 1 91 ? 3.788 -1.713 -14.515 1.00 79.12 91 PRO A CA 1
ATOM 679 C C . PRO A 1 91 ? 4.985 -2.670 -14.600 1.00 79.12 91 PRO A C 1
ATOM 681 O O . PRO A 1 91 ? 6.044 -2.326 -15.128 1.00 79.12 91 PRO A O 1
ATOM 684 N N . ALA A 1 92 ? 4.838 -3.879 -14.067 1.00 76.12 92 ALA A N 1
ATOM 685 C CA . ALA A 1 92 ? 5.953 -4.817 -13.974 1.00 76.12 92 ALA A CA 1
ATOM 686 C C . ALA A 1 92 ? 6.453 -5.301 -15.345 1.00 76.12 92 ALA A C 1
ATOM 688 O O . ALA A 1 92 ? 7.651 -5.516 -15.512 1.00 76.12 92 ALA A O 1
ATOM 689 N N . ASP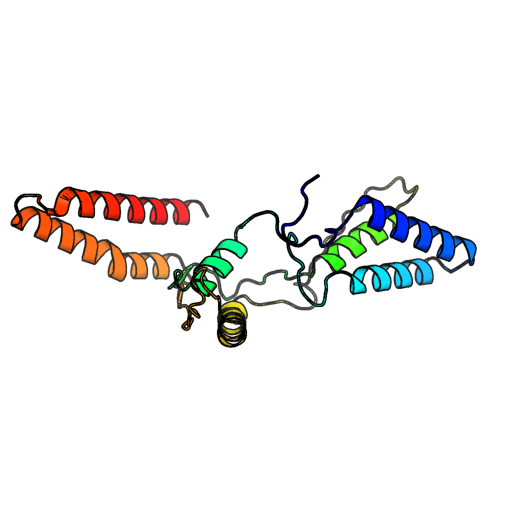 A 1 93 ? 5.579 -5.419 -16.346 1.00 74.38 93 ASP A N 1
ATOM 690 C CA . ASP A 1 93 ? 5.988 -5.692 -17.727 1.00 74.38 93 ASP A CA 1
ATOM 691 C C . ASP A 1 93 ? 6.930 -4.626 -18.290 1.00 74.38 93 ASP A C 1
ATOM 693 O O . ASP A 1 93 ? 7.913 -4.962 -18.947 1.00 74.38 93 ASP A O 1
ATOM 697 N N . MET A 1 94 ? 6.689 -3.344 -18.010 1.00 78.75 94 MET A N 1
ATOM 698 C CA . MET A 1 94 ? 7.601 -2.273 -18.417 1.00 78.75 94 MET A CA 1
ATOM 699 C C . MET A 1 94 ? 8.978 -2.415 -17.761 1.00 78.75 94 MET A C 1
ATOM 701 O O . MET A 1 94 ? 9.997 -2.169 -18.413 1.00 78.75 94 MET A O 1
ATOM 705 N N . VAL A 1 95 ? 9.024 -2.846 -16.498 1.00 82.50 95 VAL A N 1
ATOM 706 C CA . VAL A 1 95 ? 10.283 -3.136 -15.797 1.00 82.50 95 VAL A CA 1
ATOM 707 C C . VAL A 1 95 ? 11.010 -4.307 -16.464 1.00 82.50 95 VAL A C 1
ATOM 709 O O . VAL A 1 95 ? 12.180 -4.166 -16.820 1.00 82.50 95 VAL A O 1
ATOM 712 N N . VAL A 1 96 ? 10.314 -5.420 -16.722 1.00 80.44 96 VAL A N 1
ATOM 713 C CA . VAL A 1 96 ? 10.877 -6.606 -17.393 1.00 80.44 96 VAL A CA 1
ATOM 714 C C . VAL A 1 96 ? 11.377 -6.271 -18.800 1.00 80.44 96 VAL A C 1
ATOM 716 O O . VAL A 1 96 ? 12.502 -6.622 -19.151 1.00 80.44 96 VAL A O 1
ATOM 719 N N . ASN A 1 97 ? 10.606 -5.525 -19.593 1.00 78.62 97 ASN A N 1
ATOM 720 C CA . ASN A 1 97 ? 11.032 -5.079 -20.923 1.00 78.62 97 ASN A CA 1
ATOM 721 C C . ASN A 1 97 ? 12.297 -4.244 -20.870 1.00 78.62 97 ASN A C 1
ATOM 723 O O . ASN A 1 97 ? 13.178 -4.397 -21.713 1.00 78.62 97 ASN A O 1
ATOM 727 N N . THR A 1 98 ? 12.380 -3.353 -19.885 1.00 82.38 98 THR A N 1
ATOM 728 C CA . THR A 1 98 ? 13.563 -2.520 -19.710 1.00 82.38 98 THR A CA 1
ATOM 729 C C . THR A 1 98 ? 14.775 -3.388 -19.397 1.00 82.38 98 THR A C 1
ATOM 731 O O . THR A 1 98 ? 15.810 -3.204 -20.025 1.00 82.38 98 THR A O 1
ATOM 734 N N . MET A 1 99 ? 14.635 -4.391 -18.523 1.00 83.94 99 MET A N 1
ATOM 735 C CA . MET A 1 99 ? 15.706 -5.353 -18.240 1.00 83.94 99 MET A CA 1
ATOM 736 C C . MET A 1 99 ? 16.158 -6.094 -19.505 1.00 83.94 99 MET A C 1
ATOM 738 O O . MET A 1 99 ? 17.349 -6.099 -19.809 1.00 83.94 99 MET A O 1
ATOM 742 N N . LEU A 1 100 ? 15.224 -6.656 -20.280 1.00 82.31 100 LEU A N 1
ATOM 743 C CA . LEU A 1 100 ? 15.534 -7.386 -21.515 1.00 82.31 100 LEU A CA 1
ATOM 744 C C . LEU A 1 100 ? 16.252 -6.502 -22.544 1.00 82.31 100 LEU A C 1
ATOM 746 O O . LEU A 1 100 ? 17.273 -6.898 -23.104 1.00 82.31 100 LEU A O 1
ATOM 750 N N . VAL A 1 101 ? 15.747 -5.289 -22.775 1.00 81.62 101 VAL A N 1
ATOM 751 C CA . VAL A 1 101 ? 16.358 -4.332 -23.707 1.00 81.62 101 VAL A CA 1
ATOM 752 C C . VAL A 1 101 ? 17.745 -3.913 -23.229 1.00 81.62 101 VAL A C 1
ATOM 754 O O . VAL A 1 101 ? 18.667 -3.871 -24.039 1.0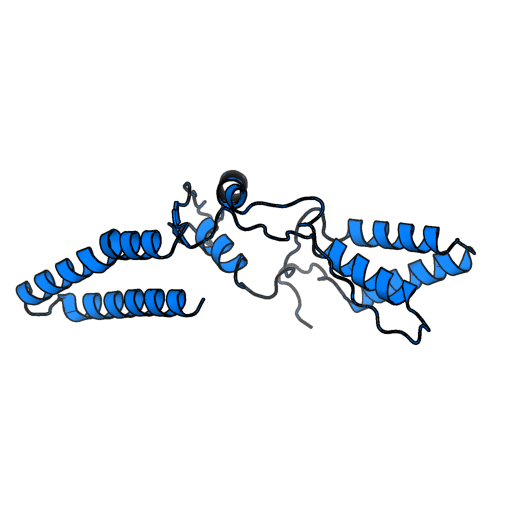0 81.62 101 VAL A O 1
ATOM 757 N N . SER A 1 102 ? 17.918 -3.640 -21.935 1.00 85.44 102 SER A N 1
ATOM 758 C CA . SER A 1 102 ? 19.223 -3.300 -21.365 1.00 85.44 102 SER A CA 1
ATOM 759 C C . SER A 1 102 ? 20.232 -4.438 -21.532 1.00 85.44 102 SER A C 1
ATOM 761 O O . SER A 1 102 ? 21.379 -4.169 -21.879 1.00 85.44 102 SER A O 1
ATOM 763 N N . MET A 1 103 ? 19.820 -5.697 -21.350 1.00 83.38 103 MET A N 1
ATOM 764 C CA . MET A 1 103 ? 20.685 -6.861 -21.582 1.00 83.38 103 MET A CA 1
ATOM 765 C C . MET A 1 103 ? 21.138 -6.950 -23.040 1.00 83.38 103 MET A C 1
ATOM 767 O O . MET A 1 103 ? 22.324 -7.127 -23.303 1.00 83.38 103 MET A O 1
ATOM 771 N N . VAL A 1 104 ? 20.210 -6.801 -23.990 1.00 82.75 104 VAL A N 1
ATOM 772 C CA . VAL A 1 104 ? 20.526 -6.853 -25.425 1.00 82.75 104 VAL A CA 1
ATOM 773 C C . VAL A 1 104 ? 21.428 -5.689 -25.834 1.00 82.75 104 VAL A C 1
ATOM 775 O O . VAL A 1 104 ? 22.400 -5.895 -26.554 1.00 82.75 104 VAL A O 1
ATOM 778 N N . ALA A 1 105 ? 21.142 -4.477 -25.353 1.00 83.19 105 ALA A N 1
ATOM 779 C CA . ALA A 1 105 ? 21.900 -3.273 -25.692 1.00 83.19 105 ALA A CA 1
ATOM 780 C C . ALA A 1 105 ? 23.364 -3.322 -25.223 1.00 83.19 105 ALA A C 1
ATOM 782 O O . ALA A 1 105 ? 24.214 -2.678 -25.833 1.00 83.19 105 ALA A O 1
ATOM 783 N N . HIS A 1 106 ? 23.655 -4.087 -24.168 1.00 85.25 106 HIS A N 1
ATOM 784 C CA . HIS A 1 106 ? 25.003 -4.243 -23.608 1.00 85.25 106 HIS A CA 1
ATOM 785 C C . HIS A 1 106 ? 25.600 -5.632 -23.814 1.00 85.25 106 HIS A C 1
ATOM 787 O O . HIS A 1 106 ? 26.623 -5.959 -23.210 1.00 85.25 106 HIS A O 1
ATOM 793 N N . ALA A 1 107 ? 25.002 -6.455 -24.674 1.00 82.50 107 ALA A N 1
ATOM 794 C CA . ALA A 1 107 ? 25.545 -7.765 -24.997 1.00 82.50 107 ALA A CA 1
ATOM 795 C C . ALA A 1 107 ? 26.952 -7.617 -25.612 1.00 82.50 107 ALA A C 1
ATOM 797 O O . ALA A 1 107 ? 27.122 -7.014 -26.668 1.00 82.50 107 ALA A O 1
ATOM 798 N N . GLY A 1 108 ? 27.972 -8.150 -24.930 1.00 76.62 108 GLY A N 1
ATOM 799 C CA . GLY A 1 108 ? 29.377 -8.055 -25.351 1.00 76.62 108 GLY A CA 1
ATOM 800 C C . GLY A 1 108 ? 30.092 -6.746 -24.979 1.00 76.62 108 GLY A C 1
ATOM 801 O O . GLY A 1 108 ? 31.258 -6.576 -25.333 1.00 76.62 108 GLY A O 1
ATOM 802 N N . GLY A 1 109 ? 29.436 -5.828 -24.261 1.00 77.69 109 GLY A N 1
ATOM 803 C CA . GLY A 1 109 ? 30.065 -4.613 -23.740 1.00 77.69 109 GLY A CA 1
ATOM 804 C C . GLY A 1 109 ? 30.948 -4.885 -22.515 1.00 77.69 109 GLY A C 1
ATOM 805 O O . GLY A 1 109 ? 30.601 -5.695 -21.663 1.00 77.69 109 GLY A O 1
ATOM 806 N N . GLN A 1 110 ? 32.083 -4.183 -22.394 1.00 64.12 110 GLN A N 1
ATOM 807 C CA . GLN A 1 110 ? 32.974 -4.273 -21.218 1.00 64.12 110 GLN A CA 1
ATOM 808 C C . GLN A 1 110 ? 32.616 -3.297 -20.083 1.00 64.12 110 GLN A C 1
ATOM 810 O O . GLN A 1 110 ? 33.271 -3.297 -19.043 1.00 64.12 110 GLN A O 1
ATOM 815 N N . LYS A 1 111 ? 31.614 -2.430 -20.277 1.00 79.00 111 LYS A N 1
ATOM 816 C CA . LYS A 1 111 ? 31.291 -1.346 -19.344 1.00 79.00 111 LYS A CA 1
ATOM 817 C C . LYS A 1 111 ? 29.991 -1.627 -18.602 1.00 79.00 111 LYS A C 1
ATOM 819 O O . LYS A 1 111 ? 28.954 -1.836 -19.222 1.00 79.00 111 LYS A O 1
ATOM 824 N N . GLU A 1 112 ? 30.050 -1.558 -17.279 1.00 81.44 112 GLU A N 1
ATOM 825 C CA . GLU A 1 112 ? 28.867 -1.627 -16.427 1.00 81.44 112 GLU A CA 1
ATOM 826 C C . GLU A 1 112 ? 28.019 -0.358 -16.583 1.00 81.44 112 GLU A C 1
ATOM 828 O O . GLU A 1 112 ? 28.530 0.765 -16.536 1.00 81.44 112 GLU A O 1
ATOM 833 N N . MET A 1 113 ? 26.712 -0.539 -16.776 1.00 86.56 113 MET A N 1
ATOM 834 C CA . MET A 1 113 ? 25.748 0.545 -16.953 1.00 86.56 113 MET A CA 1
ATOM 835 C C . MET A 1 113 ? 24.571 0.349 -16.001 1.00 86.56 113 MET A C 1
ATOM 837 O O . MET A 1 113 ? 23.963 -0.720 -15.960 1.00 86.56 113 MET A O 1
ATOM 841 N N . ILE A 1 114 ? 24.230 1.399 -15.253 1.00 89.94 114 ILE A N 1
ATOM 842 C CA . ILE A 1 114 ? 23.112 1.390 -14.306 1.00 89.94 114 ILE A CA 1
ATOM 843 C C . ILE A 1 114 ? 21.904 2.063 -14.955 1.00 89.94 114 ILE A C 1
ATOM 845 O O . ILE A 1 114 ? 21.978 3.210 -15.396 1.00 89.94 114 ILE A O 1
ATOM 849 N N . TYR A 1 115 ? 20.778 1.352 -14.974 1.00 88.44 115 TYR A N 1
ATOM 850 C CA . TYR A 1 115 ? 19.497 1.851 -15.462 1.00 88.44 115 TYR A CA 1
ATOM 851 C C . TYR A 1 115 ? 18.537 2.082 -14.301 1.00 88.44 115 TYR A C 1
ATOM 853 O O . TYR A 1 115 ? 18.212 1.152 -13.568 1.00 88.44 115 TYR A O 1
ATOM 861 N N . HIS A 1 116 ? 18.041 3.312 -14.162 1.00 89.75 116 HIS A N 1
ATOM 862 C CA . HIS A 1 116 ? 16.957 3.630 -13.238 1.00 89.75 116 HIS A CA 1
ATOM 863 C C . HIS A 1 116 ? 15.631 3.633 -14.004 1.00 89.75 116 HIS A C 1
ATOM 865 O O . HIS A 1 116 ? 15.407 4.475 -14.875 1.00 89.75 116 HIS A O 1
ATOM 871 N N . VAL A 1 117 ? 14.751 2.686 -13.680 1.00 87.38 117 VAL A N 1
ATOM 872 C CA . VAL A 1 117 ? 13.382 2.649 -14.202 1.00 87.38 117 VAL A CA 1
ATOM 873 C C . VAL A 1 117 ? 12.489 3.417 -13.230 1.00 87.38 117 VAL A C 1
ATOM 875 O O . VAL A 1 117 ? 12.137 2.899 -12.178 1.00 87.38 117 VAL A O 1
ATOM 878 N N . GLY A 1 118 ? 12.178 4.669 -13.572 1.00 87.25 118 GLY A N 1
ATOM 879 C CA . GLY A 1 118 ? 11.372 5.588 -12.765 1.00 87.25 118 GLY A CA 1
ATOM 880 C C . GLY A 1 118 ? 10.360 6.350 -13.626 1.00 87.25 118 GLY A C 1
ATOM 881 O O . GLY A 1 118 ? 10.626 6.685 -14.781 1.00 87.25 118 GLY A O 1
ATOM 882 N N . SER A 1 119 ? 9.190 6.634 -13.066 1.00 87.44 119 SER A N 1
ATOM 883 C CA . SER A 1 119 ? 8.131 7.470 -13.645 1.00 87.44 119 SER A CA 1
ATOM 884 C C . SER A 1 119 ? 8.184 8.928 -13.164 1.00 87.44 119 SER A C 1
ATOM 886 O O . SER A 1 119 ? 7.784 9.832 -13.894 1.00 87.44 119 SER A O 1
ATOM 888 N N . SER A 1 120 ? 8.740 9.171 -11.980 1.00 88.38 120 SER A N 1
ATOM 889 C CA . SER A 1 120 ? 8.678 10.406 -11.195 1.00 88.38 120 SER A CA 1
ATOM 890 C C . SER A 1 120 ? 9.194 11.647 -11.924 1.00 88.38 120 SER A C 1
ATOM 892 O O . SER A 1 120 ? 8.619 12.723 -11.779 1.00 88.38 120 SER A O 1
ATOM 894 N N . MET A 1 121 ? 10.209 11.501 -12.778 1.00 84.56 121 MET A N 1
ATOM 895 C CA . MET A 1 121 ? 10.773 12.610 -13.562 1.00 84.56 121 MET A CA 1
ATOM 896 C C . MET A 1 121 ? 9.866 13.099 -14.698 1.00 84.56 121 MET A C 1
ATOM 898 O O . MET A 1 121 ? 9.918 14.270 -15.062 1.00 84.56 121 MET A O 1
ATOM 902 N N . LYS A 1 122 ? 9.070 12.207 -15.300 1.00 83.31 122 LYS A N 1
ATOM 903 C CA . LYS A 1 122 ? 8.235 12.527 -16.475 1.00 83.31 122 LYS A CA 1
ATOM 904 C C . LYS A 1 122 ? 6.748 12.594 -16.148 1.00 83.31 122 LYS A C 1
ATOM 906 O O . LYS A 1 122 ? 6.022 13.363 -16.766 1.00 83.31 122 LYS A O 1
ATOM 911 N N . ASN A 1 123 ? 6.297 11.774 -15.209 1.00 83.88 123 ASN A N 1
ATOM 912 C CA . ASN A 1 123 ? 4.908 11.653 -14.798 1.00 83.88 123 ASN A CA 1
ATOM 913 C C . ASN A 1 123 ? 4.837 11.417 -13.278 1.00 83.88 123 ASN A C 1
ATOM 915 O O . ASN A 1 123 ? 4.612 10.287 -12.839 1.00 83.88 123 ASN A O 1
ATOM 919 N N . PRO A 1 124 ? 5.068 12.461 -12.461 1.00 88.56 124 PRO A N 1
ATOM 920 C CA . PRO A 1 124 ? 5.064 12.332 -11.012 1.00 88.56 124 PRO A CA 1
ATOM 921 C C . PRO A 1 124 ? 3.671 11.971 -10.494 1.00 88.56 124 PRO A C 1
ATOM 923 O O . PRO A 1 124 ? 2.708 12.737 -10.616 1.00 88.56 124 PRO A O 1
ATOM 926 N N . PHE A 1 125 ? 3.571 10.807 -9.859 1.00 90.69 125 PHE A N 1
ATOM 927 C CA . PHE A 1 125 ? 2.358 10.376 -9.188 1.00 90.69 125 PHE A CA 1
ATOM 928 C C . PHE A 1 125 ? 2.404 10.771 -7.706 1.00 90.69 125 PHE A C 1
ATOM 930 O O . PHE A 1 125 ? 3.157 10.205 -6.917 1.00 90.69 125 PHE A O 1
ATOM 937 N N . LYS A 1 126 ? 1.595 11.769 -7.331 1.00 93.25 126 LYS A N 1
ATOM 938 C CA . LYS A 1 126 ? 1.447 12.202 -5.936 1.00 93.25 126 LYS A CA 1
ATOM 939 C C . LYS A 1 126 ? 0.555 11.249 -5.146 1.00 93.25 126 LYS A C 1
ATOM 941 O O . LYS A 1 126 ? -0.546 10.910 -5.593 1.00 93.25 126 LYS A O 1
ATOM 946 N N . ASN A 1 127 ? 0.988 10.917 -3.934 1.00 90.50 127 ASN A N 1
ATOM 947 C CA . ASN A 1 127 ? 0.274 10.015 -3.033 1.00 90.50 127 ASN A CA 1
ATOM 948 C C . ASN A 1 127 ? -1.118 10.510 -2.626 1.00 90.50 127 ASN A C 1
ATOM 950 O O . ASN A 1 127 ? -1.980 9.685 -2.328 1.00 90.50 127 ASN A O 1
ATOM 954 N N . GLU A 1 128 ? -1.393 11.815 -2.697 1.00 91.94 128 GLU A N 1
ATOM 955 C CA . GLU A 1 128 ? -2.732 12.387 -2.485 1.00 91.94 128 GLU A CA 1
ATOM 956 C C . GLU A 1 128 ? -3.833 11.751 -3.349 1.00 91.94 128 GLU A C 1
ATOM 958 O O . GLU A 1 128 ? -5.000 11.740 -2.963 1.00 91.94 128 GLU A O 1
ATOM 963 N N . LYS A 1 129 ? -3.469 11.174 -4.502 1.00 91.81 129 LYS A N 1
ATOM 964 C CA . LYS A 1 129 ? -4.408 10.513 -5.418 1.00 91.81 129 LYS A CA 1
ATOM 965 C C . LYS A 1 129 ? -4.772 9.090 -4.984 1.00 91.81 129 LYS A C 1
ATOM 967 O O . LYS A 1 129 ? -5.800 8.571 -5.419 1.00 91.81 129 LYS A O 1
ATOM 972 N N . MET A 1 130 ? -3.954 8.449 -4.146 1.00 89.81 130 MET A N 1
ATOM 973 C CA . MET A 1 130 ? -4.116 7.037 -3.773 1.00 89.81 130 MET A CA 1
ATOM 974 C C . MET A 1 130 ? -5.439 6.732 -3.063 1.00 89.81 130 MET A C 1
ATOM 976 O O . MET A 1 130 ? -6.094 5.772 -3.474 1.00 89.81 130 MET A O 1
ATOM 980 N N . PRO A 1 131 ? -5.887 7.512 -2.057 1.00 92.00 131 PRO A N 1
ATOM 981 C CA . PRO A 1 131 ? -7.135 7.217 -1.354 1.00 92.00 131 PRO A CA 1
ATOM 982 C C . PRO A 1 131 ? -8.349 7.213 -2.284 1.00 92.00 131 PRO A C 1
ATOM 984 O O . PRO A 1 131 ? -9.194 6.326 -2.191 1.00 92.00 131 PRO A O 1
ATOM 987 N N . GLU A 1 132 ? -8.411 8.161 -3.222 1.00 93.06 132 GLU A N 1
ATOM 988 C CA . GLU A 1 132 ? -9.513 8.262 -4.183 1.00 93.06 132 GLU A CA 1
ATOM 989 C C . GLU A 1 132 ? -9.484 7.117 -5.204 1.00 93.06 132 GLU A C 1
ATOM 991 O O . GLU A 1 132 ? -10.518 6.518 -5.504 1.00 93.06 132 GLU A O 1
ATOM 996 N N . ILE A 1 133 ? -8.297 6.755 -5.703 1.00 92.00 133 ILE A N 1
ATOM 997 C CA . ILE A 1 133 ? -8.131 5.608 -6.607 1.00 92.00 133 ILE A CA 1
ATOM 998 C C . ILE A 1 133 ? -8.565 4.313 -5.916 1.00 92.00 133 ILE A C 1
ATOM 1000 O O . ILE A 1 133 ? -9.331 3.543 -6.500 1.00 92.00 133 ILE A O 1
ATOM 1004 N N . ALA A 1 134 ? -8.117 4.090 -4.679 1.00 91.94 134 ALA A N 1
ATOM 1005 C CA . ALA A 1 134 ? -8.477 2.915 -3.896 1.00 91.94 134 ALA A CA 1
ATOM 1006 C C . ALA A 1 134 ? -9.985 2.871 -3.620 1.00 91.94 134 ALA A C 1
ATOM 1008 O O . ALA A 1 134 ? -10.620 1.842 -3.858 1.00 91.94 134 ALA A O 1
ATOM 1009 N N . TYR A 1 135 ? -10.577 3.989 -3.187 1.00 94.81 135 TYR A N 1
ATOM 1010 C CA . TYR A 1 135 ? -12.013 4.092 -2.934 1.00 94.81 135 TYR A CA 1
ATOM 1011 C C . TYR A 1 135 ? -12.830 3.761 -4.182 1.00 94.81 135 TYR A C 1
ATOM 1013 O O . TYR A 1 135 ? -13.724 2.913 -4.133 1.00 94.81 135 TYR A O 1
ATOM 1021 N N . ARG A 1 136 ? -12.486 4.355 -5.329 1.00 95.44 136 ARG A N 1
ATOM 1022 C CA . ARG A 1 136 ? -13.155 4.077 -6.603 1.00 95.44 136 ARG A CA 1
ATOM 1023 C C . ARG A 1 136 ? -13.003 2.615 -7.022 1.00 95.44 136 ARG A C 1
ATOM 1025 O O . ARG A 1 136 ? -13.983 1.995 -7.438 1.00 95.44 136 ARG A O 1
ATOM 1032 N N . TYR A 1 137 ? -11.802 2.051 -6.896 1.00 92.44 137 TYR A N 1
ATOM 1033 C CA . TYR A 1 137 ? -11.542 0.655 -7.244 1.00 92.44 137 TYR A CA 1
ATOM 1034 C C . TYR A 1 137 ? -12.387 -0.301 -6.395 1.00 92.44 137 TYR A C 1
ATOM 1036 O O . TYR A 1 137 ? -13.163 -1.073 -6.945 1.00 92.44 137 TYR A O 1
ATOM 1044 N N . PHE A 1 138 ? -12.328 -0.204 -5.067 1.00 94.25 138 PHE A N 1
ATOM 1045 C CA . PHE A 1 138 ? -13.061 -1.114 -4.179 1.00 94.25 138 PHE A CA 1
ATOM 1046 C C . PHE A 1 138 ? -14.563 -0.818 -4.080 1.00 94.25 138 PHE A C 1
ATOM 1048 O O . PHE A 1 138 ? -15.322 -1.664 -3.618 1.00 94.25 138 PHE A O 1
ATOM 1055 N N . THR A 1 139 ? -15.027 0.342 -4.546 1.00 94.88 139 THR A N 1
ATOM 1056 C CA . THR A 1 139 ? -16.466 0.594 -4.728 1.00 94.88 139 THR A CA 1
ATOM 1057 C C . THR A 1 139 ? -17.002 -0.104 -5.979 1.00 94.88 139 THR A C 1
ATOM 1059 O O . THR A 1 139 ? -18.114 -0.625 -5.963 1.00 94.88 139 THR A O 1
ATOM 1062 N N . THR A 1 140 ? -16.221 -0.134 -7.064 1.00 94.19 140 THR A N 1
ATOM 1063 C CA . THR A 1 140 ? -16.626 -0.738 -8.349 1.00 94.19 140 THR A CA 1
ATOM 1064 C C . THR A 1 140 ? -16.362 -2.243 -8.414 1.00 94.19 140 THR A C 1
ATOM 1066 O O . THR A 1 140 ? -17.167 -2.985 -8.969 1.00 94.19 140 THR A O 1
ATOM 1069 N N . LYS A 1 141 ? -15.261 -2.701 -7.815 1.00 92.12 141 LYS A N 1
ATOM 1070 C CA . LYS A 1 141 ? -14.854 -4.104 -7.680 1.00 92.12 141 LYS A CA 1
ATOM 1071 C C . LYS A 1 141 ? -14.686 -4.432 -6.186 1.00 92.12 141 LYS A C 1
ATOM 1073 O O . LYS A 1 141 ? -13.558 -4.488 -5.690 1.00 92.12 141 LYS A O 1
ATOM 1078 N N . PRO A 1 142 ? -15.788 -4.583 -5.433 1.00 93.94 142 PRO A N 1
ATOM 1079 C CA . PRO A 1 142 ? -15.711 -4.770 -3.993 1.00 93.94 142 PRO A CA 1
ATOM 1080 C C . PRO A 1 142 ? -15.139 -6.134 -3.617 1.00 93.94 142 PRO A C 1
ATOM 1082 O O . PRO A 1 142 ? -15.310 -7.133 -4.318 1.00 93.94 142 P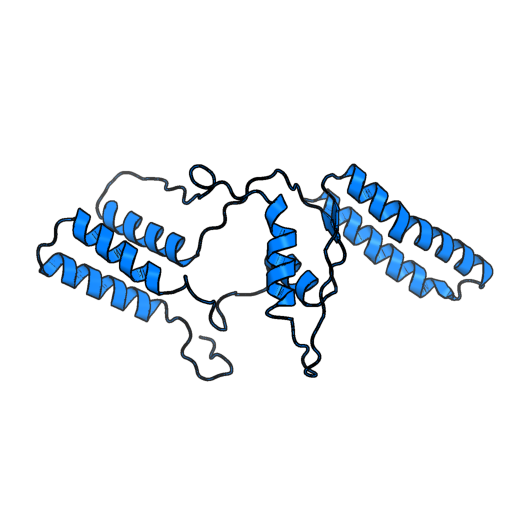RO A O 1
ATOM 1085 N N . TRP A 1 143 ? -14.482 -6.180 -2.459 1.00 93.31 143 TRP A N 1
ATOM 1086 C CA . TRP A 1 143 ? -13.993 -7.436 -1.912 1.00 93.31 143 TRP A CA 1
ATOM 1087 C C . TRP A 1 143 ? -15.171 -8.337 -1.546 1.00 93.31 143 TRP A C 1
ATOM 1089 O O . TRP A 1 143 ? -16.124 -7.899 -0.899 1.00 93.31 143 TRP A O 1
ATOM 1099 N N . THR A 1 144 ? -15.083 -9.611 -1.915 1.00 93.69 144 THR A N 1
ATOM 1100 C CA . THR A 1 144 ? -16.078 -10.619 -1.544 1.00 93.69 144 THR A CA 1
ATOM 1101 C C . THR A 1 144 ? -15.461 -11.572 -0.530 1.00 93.69 144 THR A C 1
ATOM 1103 O O . THR A 1 144 ? -14.356 -12.081 -0.729 1.00 93.69 144 THR A O 1
ATOM 1106 N N . THR A 1 145 ? -16.127 -11.767 0.606 1.00 91.38 145 THR A N 1
ATOM 1107 C CA . THR A 1 145 ? -15.660 -12.715 1.622 1.00 91.38 145 THR A CA 1
ATOM 1108 C C . THR A 1 145 ? -15.836 -14.156 1.142 1.00 91.38 145 THR A C 1
ATOM 1110 O O . THR A 1 145 ? -16.500 -14.415 0.139 1.00 91.38 145 THR A O 1
ATOM 1113 N N . LYS A 1 146 ? -15.264 -15.122 1.872 1.00 89.44 146 LYS A N 1
ATOM 1114 C CA . LYS A 1 146 ? -15.417 -16.550 1.545 1.00 89.44 146 LYS A CA 1
ATOM 1115 C C . LYS A 1 146 ? -16.882 -17.000 1.570 1.00 89.44 146 LYS A C 1
ATOM 1117 O O . LYS A 1 146 ? -17.257 -17.927 0.869 1.00 89.44 146 LYS A O 1
ATOM 1122 N N . GLU A 1 147 ? -17.703 -16.306 2.347 1.00 92.81 147 GLU A N 1
ATOM 1123 C CA . GLU A 1 147 ? -19.137 -16.535 2.505 1.00 92.81 147 GLU A CA 1
ATOM 1124 C C . GLU A 1 147 ? -19.975 -15.815 1.430 1.00 92.81 147 GLU A C 1
ATOM 1126 O O . GLU A 1 147 ? -21.198 -15.788 1.520 1.00 92.81 147 GLU A O 1
ATOM 1131 N N . GLY A 1 148 ? -19.341 -15.182 0.434 1.00 91.56 148 GLY A N 1
ATOM 1132 C CA . GLY A 1 148 ? -20.029 -14.465 -0.644 1.00 91.56 148 GLY A CA 1
ATOM 1133 C C . GLY A 1 148 ? -20.517 -13.062 -0.265 1.00 91.56 148 GLY A C 1
ATOM 1134 O O . GLY A 1 148 ? -21.198 -12.412 -1.056 1.00 91.56 148 GLY A O 1
ATOM 1135 N N . LYS A 1 149 ? -20.180 -12.556 0.930 1.00 94.44 149 LYS A N 1
ATOM 1136 C CA . LYS A 1 149 ? -20.607 -11.222 1.365 1.00 94.44 149 LYS A CA 1
ATOM 1137 C C . LYS A 1 149 ? -19.735 -10.142 0.733 1.00 94.44 149 LYS A C 1
ATOM 1139 O O . LYS A 1 149 ? -18.513 -10.165 0.854 1.00 94.44 149 LYS A O 1
ATOM 1144 N N . VAL A 1 150 ? -20.381 -9.145 0.139 1.00 95.62 150 VAL A N 1
ATOM 1145 C CA . VAL A 1 150 ? -19.714 -7.960 -0.408 1.00 95.62 150 VAL A CA 1
ATOM 1146 C C . VAL A 1 150 ? -19.309 -7.006 0.720 1.00 95.62 150 VAL A C 1
ATOM 1148 O O . VAL A 1 150 ? -20.141 -6.603 1.540 1.00 95.62 150 VAL A O 1
ATOM 1151 N N . VAL A 1 151 ? -18.035 -6.622 0.758 1.00 95.50 151 VAL A N 1
ATOM 1152 C CA . VAL A 1 151 ? -17.493 -5.618 1.680 1.00 95.50 151 VAL A CA 1
ATOM 1153 C C . VAL A 1 151 ? -17.660 -4.230 1.068 1.00 95.50 151 VAL A C 1
ATOM 1155 O O . VAL A 1 151 ? -17.226 -3.979 -0.054 1.00 95.50 151 VAL A O 1
ATOM 1158 N N . ARG A 1 152 ? -18.281 -3.311 1.815 1.00 94.12 152 ARG A N 1
ATOM 1159 C CA . ARG A 1 152 ? -18.385 -1.899 1.428 1.00 94.12 152 ARG A CA 1
ATOM 1160 C C . ARG A 1 152 ? -17.269 -1.106 2.089 1.00 94.12 152 ARG A C 1
ATOM 1162 O O . ARG A 1 152 ? -17.163 -1.112 3.313 1.00 94.12 152 ARG A O 1
ATOM 1169 N N . VAL A 1 153 ? -16.475 -0.414 1.280 1.00 93.88 153 VAL A N 1
ATOM 1170 C CA . VAL A 1 153 ? -15.411 0.468 1.765 1.00 93.88 153 VAL A CA 1
ATOM 1171 C C . VAL A 1 153 ? -15.921 1.900 1.941 1.00 93.88 153 VAL A C 1
ATOM 1173 O O . VAL A 1 153 ? -16.778 2.368 1.190 1.00 93.88 153 VAL A O 1
ATOM 1176 N N . GLY A 1 154 ? -15.396 2.595 2.948 1.00 91.94 154 GLY A N 1
ATOM 1177 C CA . GLY A 1 154 ? -15.563 4.039 3.127 1.00 91.94 154 GLY A CA 1
ATOM 1178 C C . GLY A 1 154 ? -14.330 4.803 2.650 1.00 91.94 154 GLY A C 1
ATOM 1179 O O . GLY A 1 154 ? -13.317 4.198 2.294 1.00 91.94 154 GLY A O 1
ATOM 1180 N N . LYS A 1 155 ? -14.385 6.136 2.668 1.00 91.06 155 LYS A N 1
ATOM 1181 C CA . LYS A 1 155 ? -13.168 6.945 2.517 1.00 91.06 155 LYS A CA 1
ATOM 1182 C C . LYS A 1 155 ? -12.249 6.689 3.713 1.00 91.06 155 LYS A C 1
ATOM 1184 O O . LYS A 1 155 ? -12.728 6.600 4.839 1.00 91.06 155 LYS A O 1
ATOM 1189 N N . VAL A 1 156 ? -10.957 6.521 3.445 1.00 89.00 156 VAL A N 1
ATOM 1190 C CA . VAL A 1 156 ? -9.940 6.272 4.472 1.00 89.00 156 VAL A CA 1
ATOM 1191 C C . VAL A 1 156 ? -9.285 7.583 4.883 1.00 89.00 156 VAL A C 1
ATOM 1193 O O . VAL A 1 156 ? -8.971 8.412 4.026 1.00 89.00 156 VAL A O 1
ATOM 1196 N N . ASP A 1 157 ? -9.055 7.755 6.181 1.00 88.25 157 ASP A N 1
ATOM 1197 C CA . ASP A 1 157 ? -8.322 8.909 6.690 1.00 88.25 157 ASP A CA 1
ATOM 1198 C C . ASP A 1 157 ? -6.816 8.697 6.524 1.00 88.25 157 ASP A C 1
ATOM 1200 O O . ASP A 1 157 ? -6.263 7.683 6.963 1.00 88.25 157 ASP A O 1
ATOM 1204 N N . VAL A 1 158 ? -6.140 9.675 5.917 1.00 90.88 158 VAL A N 1
ATOM 1205 C CA . VAL A 1 158 ? -4.677 9.674 5.812 1.00 90.88 158 VAL A CA 1
ATOM 1206 C C . VAL A 1 158 ? -4.089 10.653 6.810 1.00 90.88 158 VAL A C 1
ATOM 1208 O O . VAL A 1 158 ? -4.332 11.858 6.761 1.00 90.88 158 VAL A O 1
ATOM 1211 N N . LEU A 1 159 ? -3.298 10.114 7.726 1.00 91.56 159 LEU A N 1
ATOM 1212 C CA . LEU A 1 159 ? -2.565 10.865 8.729 1.00 91.56 159 LEU A CA 1
ATOM 1213 C C . LEU A 1 159 ? -1.254 11.301 8.073 1.00 91.56 159 LEU A C 1
ATOM 1215 O O . LEU A 1 159 ? -0.374 10.481 7.838 1.00 91.56 159 LEU A O 1
ATOM 1219 N N . SER A 1 160 ? -1.140 12.581 7.723 1.00 87.88 160 SER A N 1
ATOM 1220 C CA . SER A 1 160 ? -0.032 13.090 6.899 1.00 87.88 160 SER A CA 1
ATOM 1221 C C . SER A 1 160 ? 1.262 13.368 7.665 1.00 87.88 160 SER A C 1
ATOM 1223 O O . SER A 1 160 ? 2.261 13.762 7.072 1.00 87.88 160 SER A O 1
ATOM 1225 N N . SER A 1 161 ? 1.259 13.211 8.990 1.00 88.38 161 SER A N 1
ATOM 1226 C CA . SER A 1 161 ? 2.425 13.489 9.834 1.00 88.38 161 SER A CA 1
ATOM 1227 C C . SER A 1 161 ? 2.397 12.709 11.150 1.00 88.38 161 SER A C 1
ATOM 1229 O O . SER A 1 161 ? 1.319 12.412 11.676 1.00 88.38 161 SER A O 1
ATOM 1231 N N . MET A 1 162 ? 3.570 12.455 11.740 1.00 90.12 162 MET A N 1
ATOM 1232 C CA . MET A 1 162 ? 3.680 11.808 13.057 1.00 90.12 162 MET A CA 1
ATOM 1233 C C . MET A 1 162 ? 2.876 12.523 14.160 1.00 90.12 162 MET A C 1
ATOM 1235 O O . MET A 1 162 ? 2.147 11.848 14.887 1.00 90.12 162 MET A O 1
ATOM 1239 N N . PRO A 1 163 ? 2.871 13.870 14.269 1.00 92.12 163 PRO A N 1
ATOM 1240 C CA . PRO A 1 163 ? 2.009 14.557 15.232 1.00 92.12 163 PRO A CA 1
ATOM 1241 C C . PRO A 1 163 ? 0.516 14.263 15.033 1.00 92.12 163 PRO A C 1
ATOM 1243 O O . PRO A 1 163 ? -0.210 14.033 16.003 1.00 92.12 163 PRO A O 1
ATOM 1246 N N . SER A 1 164 ? 0.043 14.235 13.780 1.00 91.38 164 SER A N 1
ATOM 1247 C CA . SER A 1 164 ? -1.352 13.886 13.482 1.00 91.38 164 SER A CA 1
ATOM 1248 C C . SER A 1 164 ? -1.670 12.438 13.864 1.00 91.38 164 SER A C 1
ATOM 1250 O O . SER A 1 164 ? -2.732 12.176 14.432 1.00 91.38 164 SER A O 1
ATOM 1252 N N . PHE A 1 165 ? -0.716 11.529 13.645 1.00 91.56 165 PHE A N 1
ATOM 1253 C CA . PHE A 1 165 ? -0.817 10.131 14.031 1.00 91.56 165 PHE A CA 1
ATOM 1254 C C . PHE A 1 165 ? -0.883 9.954 15.547 1.00 91.56 165 PHE A C 1
ATOM 1256 O O . PHE A 1 165 ? -1.830 9.347 16.045 1.00 91.56 165 PHE A O 1
ATOM 1263 N N . HIS A 1 166 ? 0.038 10.546 16.310 1.00 91.56 166 HIS A N 1
ATOM 1264 C CA . HIS A 1 166 ? 0.011 10.457 17.771 1.00 91.56 166 HIS A CA 1
ATOM 1265 C C . HIS A 1 166 ? -1.260 11.068 18.362 1.00 91.56 166 HIS A C 1
ATOM 1267 O O . HIS A 1 166 ? -1.830 10.502 19.298 1.00 91.56 166 HIS A O 1
ATOM 1273 N N . ARG A 1 167 ? -1.758 12.179 17.802 1.00 93.50 167 ARG A N 1
ATOM 1274 C CA . ARG A 1 167 ? -3.045 12.761 18.209 1.00 93.50 167 ARG A CA 1
ATOM 1275 C C . ARG A 1 167 ? -4.194 11.786 17.960 1.00 93.50 167 ARG A C 1
ATOM 1277 O O . ARG A 1 167 ? -4.996 11.553 18.863 1.00 93.50 167 ARG A O 1
ATOM 1284 N N . TYR A 1 168 ? -4.253 11.189 16.770 1.00 92.44 168 TYR A N 1
ATOM 1285 C CA . TYR A 1 168 ? -5.262 10.189 16.428 1.00 92.44 168 TYR A CA 1
ATOM 1286 C C . TYR A 1 168 ? -5.200 8.977 17.366 1.00 92.44 168 TYR A C 1
ATOM 1288 O O . TYR A 1 168 ? -6.224 8.601 17.941 1.00 92.44 168 TYR A O 1
ATOM 1296 N N . MET A 1 169 ? -4.001 8.429 17.591 1.00 92.31 169 MET A N 1
ATOM 1297 C CA . MET A 1 169 ? -3.763 7.306 18.499 1.00 92.31 169 MET A CA 1
ATOM 1298 C C . MET A 1 169 ? -4.160 7.634 19.938 1.00 92.31 169 MET A C 1
ATOM 1300 O O . MET A 1 169 ? -4.751 6.805 20.632 1.00 92.31 169 MET A O 1
ATOM 1304 N N . THR A 1 170 ? -3.887 8.860 20.380 1.00 93.94 170 THR A N 1
ATOM 1305 C CA . THR A 1 170 ? -4.247 9.317 21.722 1.00 93.94 170 THR A CA 1
ATOM 1306 C C . THR A 1 170 ? -5.757 9.342 21.905 1.00 93.94 170 THR A C 1
ATOM 1308 O O . THR A 1 170 ? -6.265 8.768 22.866 1.00 93.94 170 THR A O 1
ATOM 1311 N N . ILE A 1 171 ? -6.476 9.960 20.967 1.00 94.12 171 ILE A N 1
ATOM 1312 C CA . ILE A 1 171 ? -7.926 10.150 21.059 1.00 94.12 171 ILE A CA 1
ATOM 1313 C C . ILE A 1 171 ? -8.675 8.824 20.916 1.00 94.12 171 ILE A C 1
ATOM 1315 O O . ILE A 1 171 ? -9.550 8.527 21.724 1.00 94.12 171 ILE A O 1
ATOM 1319 N N . HIS A 1 172 ? -8.323 8.013 19.918 1.00 90.31 172 HIS A N 1
ATOM 1320 C CA . HIS A 1 172 ? -9.107 6.829 19.560 1.00 90.31 172 HIS A CA 1
ATOM 1321 C C . HIS A 1 172 ? -8.688 5.558 20.303 1.00 90.31 172 HIS A C 1
ATOM 1323 O O . HIS A 1 172 ? -9.479 4.620 20.372 1.00 90.31 172 HIS A O 1
ATOM 1329 N N . TYR A 1 173 ? -7.475 5.507 20.869 1.00 92.38 173 TYR A N 1
ATOM 1330 C CA . TYR A 1 173 ? -6.954 4.282 21.485 1.00 92.38 173 TYR A CA 1
ATOM 1331 C C . TYR A 1 173 ? -6.430 4.491 22.905 1.00 92.38 173 TYR A C 1
ATOM 1333 O O . TYR A 1 173 ? -6.870 3.780 23.806 1.00 92.38 173 TYR A O 1
ATOM 1341 N N . LEU A 1 174 ? -5.539 5.458 23.153 1.00 93.88 174 LEU A N 1
ATOM 1342 C CA . LEU A 1 174 ? -4.932 5.616 24.485 1.00 93.88 174 LEU A CA 1
ATOM 1343 C C . LEU A 1 174 ? -5.917 6.155 25.530 1.00 93.88 174 LEU A C 1
ATOM 1345 O O . LEU A 1 174 ? -5.935 5.654 26.652 1.00 93.88 174 LEU A O 1
ATOM 1349 N N . LEU A 1 175 ? -6.751 7.142 25.185 1.00 95.00 175 LEU A N 1
ATOM 1350 C CA . LEU A 1 175 ? -7.780 7.662 26.091 1.00 95.00 175 LEU A CA 1
ATOM 1351 C C . LEU A 1 175 ? -8.829 6.586 26.441 1.00 95.00 175 LEU A C 1
ATOM 1353 O O . LEU A 1 175 ? -9.041 6.351 27.633 1.00 95.00 175 LEU A O 1
ATOM 1357 N N . PRO A 1 176 ? -9.420 5.854 25.473 1.00 94.81 176 PRO A N 1
ATOM 1358 C CA . PRO A 1 176 ? -10.291 4.719 25.780 1.00 94.81 176 PRO A CA 1
ATOM 1359 C C . PRO A 1 176 ? -9.604 3.608 26.579 1.00 94.81 176 PRO A C 1
ATOM 1361 O O . PRO A 1 176 ? -10.232 3.019 27.456 1.00 94.81 176 PRO A O 1
ATOM 1364 N N . LEU A 1 177 ? -8.319 3.331 26.322 1.00 95.06 177 LEU A N 1
ATOM 1365 C CA . LEU A 1 177 ? -7.553 2.341 27.084 1.00 95.06 177 LEU A CA 1
ATOM 1366 C C . LEU A 1 177 ? -7.398 2.756 28.555 1.00 95.06 177 LEU A C 1
ATOM 1368 O O . LEU A 1 177 ? -7.591 1.917 29.431 1.00 95.06 177 LEU A O 1
ATOM 1372 N N . LYS A 1 178 ? -7.124 4.038 28.835 1.00 94.50 178 LYS A N 1
ATOM 1373 C CA . LYS A 1 178 ? -7.112 4.578 30.207 1.00 94.50 178 LYS A CA 1
ATOM 1374 C C . LYS A 1 178 ? -8.491 4.495 30.867 1.00 94.50 178 LYS A C 1
ATOM 1376 O O . LYS A 1 178 ? -8.597 4.133 32.033 1.00 94.50 178 LYS A O 1
ATOM 1381 N N . GLY A 1 179 ? -9.563 4.769 30.123 1.00 94.62 179 GLY A N 1
ATOM 1382 C CA . GLY A 1 179 ? -10.928 4.557 30.616 1.00 94.62 179 GLY A CA 1
ATOM 1383 C C . GLY A 1 179 ? -11.197 3.090 30.974 1.00 94.62 179 GLY A C 1
ATOM 1384 O O . GLY A 1 179 ? -11.774 2.796 32.020 1.00 94.62 179 GLY A O 1
ATOM 1385 N N . LEU A 1 180 ? -10.722 2.158 30.143 1.00 94.31 180 LEU A N 1
ATOM 1386 C CA . LEU A 1 180 ? -10.825 0.721 30.394 1.00 94.31 180 LEU A CA 1
ATOM 1387 C C . LEU A 1 180 ? -10.014 0.284 31.623 1.00 94.31 180 LEU A C 1
ATOM 1389 O O . LEU A 1 180 ? -10.470 -0.590 32.353 1.00 94.31 180 LEU A O 1
ATOM 1393 N N . GLU A 1 181 ? -8.849 0.884 31.866 1.00 93.62 181 GLU A N 1
ATOM 1394 C CA . GLU A 1 181 ? -8.039 0.653 33.068 1.00 93.62 181 GLU A CA 1
ATOM 1395 C C . GLU A 1 181 ? -8.805 1.021 34.345 1.00 93.62 181 GLU A C 1
ATOM 1397 O O . GLU A 1 181 ? -8.903 0.209 35.267 1.00 93.62 181 GLU A O 1
ATOM 1402 N N . LEU A 1 182 ? -9.429 2.204 34.365 1.00 94.31 182 LEU A N 1
ATOM 1403 C CA . LEU A 1 182 ? -10.250 2.656 35.490 1.00 94.31 182 LEU A CA 1
ATOM 1404 C C . LEU A 1 182 ? -11.457 1.738 35.714 1.00 94.31 182 LEU A C 1
ATOM 1406 O O . LEU A 1 182 ? -11.712 1.316 36.840 1.00 94.31 182 LEU A O 1
ATOM 1410 N N . LEU A 1 183 ? -12.169 1.364 34.646 1.00 93.38 183 LEU A N 1
ATOM 1411 C CA . LEU A 1 183 ? -13.275 0.405 34.741 1.00 93.38 183 LEU A CA 1
ATOM 1412 C C . LEU A 1 183 ? -12.793 -0.942 35.282 1.00 93.38 183 LEU A C 1
ATOM 1414 O O . LEU A 1 183 ? -13.438 -1.537 36.138 1.00 93.38 183 LEU A O 1
ATOM 1418 N N . ASN A 1 184 ? -11.640 -1.421 34.825 1.00 93.62 184 ASN A N 1
ATOM 1419 C CA . ASN A 1 184 ? -11.064 -2.669 35.299 1.00 93.62 184 ASN A CA 1
ATOM 1420 C C . ASN A 1 184 ? -10.738 -2.631 36.804 1.00 93.62 184 ASN A C 1
ATOM 1422 O O . ASN A 1 184 ? -10.952 -3.630 37.490 1.00 93.62 184 ASN A O 1
ATOM 1426 N N . MET A 1 185 ? -10.287 -1.488 37.336 1.00 90.69 185 MET A N 1
ATOM 1427 C CA . MET A 1 185 ? -10.128 -1.292 38.784 1.00 90.69 185 MET A CA 1
ATOM 1428 C C . MET A 1 185 ? -11.469 -1.355 39.525 1.00 90.69 185 MET A C 1
ATOM 1430 O O . MET A 1 185 ? -11.565 -2.049 40.536 1.00 90.69 185 MET A O 1
ATOM 1434 N N . VAL A 1 186 ? -12.503 -0.682 39.009 1.00 93.94 186 VAL A N 1
ATOM 1435 C CA . VAL A 1 186 ? -13.853 -0.668 39.605 1.00 93.94 186 VAL A CA 1
ATOM 1436 C C . VAL A 1 186 ? -14.483 -2.066 39.608 1.00 93.94 186 VAL A C 1
ATOM 1438 O O . VAL A 1 186 ? -15.087 -2.468 40.596 1.00 93.94 186 VAL A O 1
ATOM 1441 N N . PHE A 1 187 ? -14.292 -2.844 38.542 1.00 91.50 187 PHE A N 1
ATOM 1442 C CA . PHE A 1 187 ? -14.809 -4.210 38.403 1.00 91.50 187 PHE A CA 1
ATOM 1443 C C . PHE A 1 187 ? -13.858 -5.285 38.952 1.00 91.50 187 PHE A C 1
ATOM 1445 O O . PHE A 1 187 ? -13.810 -6.397 38.421 1.00 91.50 187 PHE A O 1
ATOM 1452 N N . CYS A 1 188 ? -13.069 -4.969 39.984 1.00 90.00 188 CYS A N 1
ATOM 1453 C CA . CYS A 1 188 ? -12.199 -5.924 40.682 1.00 90.00 188 CYS A CA 1
ATOM 1454 C C . CYS A 1 188 ? -11.342 -6.795 39.737 1.00 90.00 188 CYS A C 1
ATOM 1456 O O . CYS A 1 188 ? -11.210 -8.002 39.933 1.00 90.00 188 CYS A O 1
ATOM 1458 N N . LYS A 1 189 ? -10.753 -6.187 38.699 1.00 89.69 189 LYS A N 1
ATOM 1459 C CA . LYS A 1 189 ? -9.892 -6.834 37.691 1.00 89.69 189 LYS A CA 1
ATOM 1460 C C . LYS A 1 189 ? -10.590 -7.830 36.749 1.00 89.69 189 LYS A C 1
ATOM 1462 O O . LYS A 1 189 ? -9.923 -8.610 36.070 1.00 89.69 189 LYS A O 1
ATOM 1467 N N . SER A 1 190 ? -11.918 -7.795 36.638 1.00 89.50 190 SER A N 1
ATOM 1468 C CA . SER A 1 190 ? -12.675 -8.667 35.722 1.00 89.50 190 SER A CA 1
ATOM 1469 C C . SER A 1 190 ? -12.333 -8.446 34.233 1.00 89.50 190 SER A C 1
ATOM 1471 O O . SER A 1 190 ? -12.399 -9.371 33.424 1.00 89.50 190 SER A O 1
ATOM 1473 N N . LEU A 1 191 ? -11.893 -7.239 33.854 1.00 91.81 191 LEU A N 1
ATOM 1474 C CA . LEU A 1 191 ? -11.571 -6.855 32.469 1.00 91.81 191 LEU A CA 1
ATOM 1475 C C . LEU A 1 191 ? -10.072 -6.946 32.141 1.00 91.81 191 LEU A C 1
ATOM 1477 O O . LEU A 1 191 ? -9.642 -6.593 31.041 1.00 91.81 191 LEU A O 1
ATOM 1481 N N . GLU A 1 192 ? -9.273 -7.453 33.072 1.00 92.56 192 GLU A N 1
ATOM 1482 C CA . GLU A 1 192 ? -7.817 -7.376 33.062 1.00 92.56 192 GLU A CA 1
ATOM 1483 C C . GLU A 1 192 ? -7.200 -8.043 31.823 1.00 92.56 192 GLU A C 1
ATOM 1485 O O . GLU A 1 192 ? -6.275 -7.513 31.206 1.00 92.56 192 GLU A O 1
ATOM 1490 N N . LYS A 1 193 ? -7.745 -9.190 31.400 1.00 93.56 193 LYS A N 1
ATOM 1491 C CA . LYS A 1 193 ? -7.300 -9.869 30.174 1.00 93.56 193 LYS A CA 1
ATOM 1492 C C . LYS A 1 193 ? -7.501 -8.980 28.942 1.00 93.56 193 LYS A C 1
ATOM 1494 O O . LYS A 1 193 ? -6.570 -8.795 28.164 1.00 93.56 193 LYS A O 1
ATOM 1499 N N . LYS A 1 194 ? -8.690 -8.385 28.805 1.00 92.44 194 LYS A N 1
ATOM 1500 C CA . LYS A 1 194 ? -9.042 -7.510 27.678 1.00 92.44 194 LYS A CA 1
ATOM 1501 C C . LYS A 1 194 ? -8.167 -6.257 27.654 1.00 92.44 194 LYS A C 1
ATOM 1503 O O . LYS A 1 194 ? -7.697 -5.871 26.586 1.00 92.44 194 LYS A O 1
ATOM 1508 N N . PHE A 1 195 ? -7.921 -5.657 28.819 1.00 93.06 195 PHE A N 1
ATOM 1509 C CA . PHE A 1 195 ? -7.018 -4.516 28.962 1.00 93.06 195 PHE A CA 1
ATOM 1510 C C . PHE A 1 195 ? -5.596 -4.854 28.496 1.00 93.06 195 PHE A C 1
ATOM 1512 O O . PHE A 1 195 ? -5.051 -4.156 27.641 1.00 93.06 195 PHE A O 1
ATOM 1519 N N . ARG A 1 196 ? -5.013 -5.956 28.988 1.00 92.81 196 ARG A N 1
ATOM 1520 C CA . ARG A 1 196 ? -3.653 -6.370 28.606 1.00 92.81 196 ARG A CA 1
ATOM 1521 C C . ARG A 1 196 ? -3.522 -6.668 27.119 1.00 92.81 196 ARG A C 1
ATOM 1523 O O . ARG A 1 196 ? -2.535 -6.258 26.511 1.00 92.81 196 ARG A O 1
ATOM 1530 N N . ASP A 1 197 ? -4.500 -7.351 26.532 1.00 94.06 197 ASP A N 1
ATOM 1531 C CA . ASP A 1 197 ? -4.485 -7.675 25.105 1.00 94.06 197 ASP A CA 1
ATOM 1532 C C . ASP A 1 197 ? -4.553 -6.405 24.245 1.00 94.06 197 ASP A C 1
ATOM 1534 O O . ASP A 1 197 ? -3.809 -6.273 23.271 1.00 94.06 197 ASP A O 1
ATOM 1538 N N . LEU A 1 198 ? -5.403 -5.444 24.622 1.00 92.62 198 LEU A N 1
ATOM 1539 C CA . LEU A 1 198 ? -5.524 -4.171 23.913 1.00 92.62 198 LEU A CA 1
ATOM 1540 C C . LEU A 1 198 ? -4.261 -3.313 24.072 1.00 92.62 198 LEU A C 1
ATOM 1542 O O . LEU A 1 198 ? -3.738 -2.804 23.083 1.00 92.62 198 LEU A O 1
ATOM 1546 N N . SER A 1 199 ? -3.728 -3.222 25.292 1.00 93.56 199 SER A N 1
ATOM 1547 C CA . SER A 1 199 ? -2.488 -2.503 25.597 1.00 93.56 199 SER A CA 1
ATOM 1548 C C . SER A 1 199 ? -1.300 -3.052 24.801 1.00 93.56 199 SER A C 1
ATOM 1550 O O . SER A 1 199 ? -0.578 -2.291 24.158 1.00 93.56 199 SER A O 1
ATOM 1552 N N . LYS A 1 200 ? -1.133 -4.382 24.739 1.00 94.75 200 LYS A N 1
ATOM 1553 C CA . LYS A 1 200 ? -0.084 -5.020 23.925 1.00 94.75 200 LYS A CA 1
ATOM 1554 C C . LYS A 1 200 ? -0.198 -4.659 22.445 1.00 94.75 200 LYS A C 1
ATOM 1556 O O . LYS A 1 200 ? 0.812 -4.329 21.832 1.00 94.75 200 LYS A O 1
ATOM 1561 N N . LYS A 1 201 ? -1.409 -4.695 21.879 1.00 91.75 201 LYS A N 1
ATOM 1562 C CA . LYS A 1 201 ? -1.643 -4.349 20.467 1.00 91.75 201 LYS A CA 1
ATOM 1563 C C . LYS A 1 201 ? -1.320 -2.886 20.176 1.00 91.75 201 LYS A C 1
ATOM 1565 O O . LYS A 1 201 ? -0.627 -2.612 19.204 1.00 91.75 201 LYS A O 1
ATOM 1570 N N . ILE A 1 202 ? -1.776 -1.965 21.025 1.00 92.25 202 ILE A N 1
ATOM 1571 C CA . ILE A 1 202 ? -1.508 -0.531 20.855 1.00 92.25 202 ILE A CA 1
ATOM 1572 C C . ILE A 1 202 ? -0.004 -0.254 20.943 1.00 92.25 202 ILE A C 1
ATOM 1574 O O . ILE A 1 202 ? 0.546 0.398 20.061 1.00 92.25 202 ILE A O 1
ATOM 1578 N N . ASN A 1 203 ? 0.679 -0.810 21.946 1.00 91.56 203 ASN A N 1
ATOM 1579 C CA . ASN A 1 203 ? 2.125 -0.637 22.106 1.00 91.56 203 ASN A CA 1
ATOM 1580 C C . ASN A 1 203 ? 2.921 -1.222 20.935 1.00 91.56 203 ASN A C 1
ATOM 1582 O O . ASN A 1 203 ? 3.925 -0.645 20.529 1.00 91.56 203 ASN A O 1
ATOM 1586 N N . PHE A 1 204 ? 2.480 -2.352 20.381 1.00 90.31 204 PHE A N 1
ATOM 1587 C CA . PHE A 1 204 ? 3.091 -2.928 19.188 1.00 90.31 204 PHE A CA 1
ATOM 1588 C C . PHE A 1 204 ? 2.965 -1.996 17.976 1.00 90.31 204 PHE A C 1
ATOM 1590 O O . PHE A 1 204 ? 3.956 -1.764 17.294 1.00 90.31 204 PHE A O 1
ATOM 1597 N N . VAL A 1 205 ? 1.782 -1.414 17.745 1.00 87.94 205 VAL A N 1
ATOM 1598 C CA . VAL A 1 205 ? 1.559 -0.460 16.643 1.00 87.94 205 VAL A CA 1
ATOM 1599 C C . VAL A 1 205 ? 2.406 0.801 16.809 1.00 87.94 205 VAL A C 1
ATOM 1601 O O . VAL A 1 205 ? 3.023 1.235 15.843 1.00 87.94 205 VAL A O 1
ATOM 1604 N N . LEU A 1 206 ? 2.474 1.363 18.020 1.00 89.12 206 LEU A N 1
ATOM 1605 C CA . LEU A 1 206 ? 3.305 2.540 18.293 1.00 89.12 206 LEU A CA 1
ATOM 1606 C C . LEU A 1 206 ? 4.785 2.256 18.003 1.00 89.12 206 LEU A C 1
ATOM 1608 O O . LEU A 1 206 ? 5.413 3.009 17.272 1.00 89.12 206 LEU A O 1
ATOM 1612 N N . ARG A 1 207 ? 5.305 1.115 18.475 1.00 87.31 207 ARG A N 1
ATOM 1613 C CA . ARG A 1 207 ? 6.692 0.704 18.202 1.00 87.31 207 ARG A CA 1
ATOM 1614 C C . ARG A 1 207 ? 6.969 0.464 16.726 1.00 87.31 207 ARG A C 1
ATOM 1616 O O . ARG A 1 207 ? 8.063 0.764 16.275 1.00 87.31 207 ARG A O 1
ATOM 1623 N N . LEU A 1 208 ? 6.022 -0.121 15.992 1.00 83.50 208 LEU A N 1
ATOM 1624 C CA . LEU A 1 208 ? 6.185 -0.323 14.555 1.00 83.50 208 LEU A CA 1
ATOM 1625 C C . LEU A 1 208 ? 6.315 1.011 13.827 1.00 83.50 208 LEU A C 1
ATOM 1627 O O . LEU A 1 208 ? 7.187 1.138 12.983 1.00 83.50 208 LEU A O 1
ATOM 1631 N N . VAL A 1 209 ? 5.478 1.992 14.161 1.00 83.38 209 VAL A N 1
ATOM 1632 C CA . VAL A 1 209 ? 5.526 3.313 13.523 1.00 83.38 209 VAL A CA 1
ATOM 1633 C C . VAL A 1 209 ? 6.830 4.054 13.812 1.00 83.38 209 VAL A C 1
ATOM 1635 O O . VAL A 1 209 ? 7.305 4.754 12.935 1.00 83.38 209 VAL A O 1
ATOM 1638 N N . ASP A 1 210 ? 7.447 3.864 14.978 1.00 79.31 210 ASP A N 1
ATOM 1639 C CA . ASP A 1 210 ? 8.745 4.486 15.280 1.00 79.31 210 ASP A CA 1
ATOM 1640 C C . ASP A 1 210 ? 9.926 3.848 14.511 1.00 79.31 210 ASP A C 1
ATOM 1642 O O . ASP A 1 210 ? 11.014 4.422 14.461 1.00 79.31 210 ASP A O 1
ATOM 1646 N N . LEU A 1 211 ? 9.745 2.647 13.946 1.00 74.94 211 LEU A N 1
ATOM 1647 C CA . LEU A 1 211 ? 10.780 1.923 13.194 1.00 74.94 211 LEU A CA 1
ATOM 1648 C C . LEU A 1 211 ? 10.794 2.248 11.690 1.00 74.94 211 LEU A C 1
ATOM 1650 O O . LEU A 1 211 ? 11.746 1.850 11.015 1.00 74.94 211 LEU A O 1
ATOM 1654 N N . TYR A 1 212 ? 9.760 2.917 11.172 1.00 60.19 212 TYR A N 1
ATOM 1655 C CA . TYR A 1 212 ? 9.574 3.248 9.752 1.00 60.19 212 TYR A CA 1
ATOM 1656 C C . TYR A 1 212 ? 9.464 4.759 9.547 1.00 60.19 212 TYR A C 1
ATOM 1658 O O . TYR A 1 212 ? 10.036 5.238 8.544 1.00 60.19 212 TYR A O 1
#

pLDDT: mean 81.19, std 15.09, range [30.95, 95.62]

Sequence (212 aa):
MGETLNGAIGLDINQEQKLVSEKLSQLQATGALPETITQAMKDYGLRSTFKEPFPGWTEGIRTIDSLAVGYGTGKLTCFLGDLNAISDVIPADMVVNTMLVSMVAHAGGQKEMIYHVGSSMKNPFKNEKMPEIAYRYFTTKPWTTKEGKVVRVGKVDVLSSMPSFHRYMTIHYLLPLKGLELLNMVFCKSLEKKFRDLSKKINFVLRLVDLY